Protein AF-A0A928KCS7-F1 (afdb_monomer_lite)

Radius of gyration: 20.14 Å; chains: 1; bounding box: 62×41×54 Å

Foldseek 3Di:
DDDQDWDAAPPPRDTASDWDWAQAPVRDIGTHHPVVCVVLLCQLLQVCCVVPHDGHHPVNSVVQSVVLCVLVVPDDDAAEDELALCCLVVDDQLSQQRHWYHAAQWIAHLRWIDRNVRGSDTDGLLFFAAKEWDWDCCPPPQNWTKIKIKTAGLPPSDRIDIGMHTHNDNPPVPDPSVVVSVVRVQSSSVNRRVNYPDRYYHLVVRLVCLVPPPVDDDPSDDSVVSNVVSVVVNVVSVVVHDPDDDDDPD

Structure (mmCIF, N/CA/C/O backbone):
data_AF-A0A928KCS7-F1
#
_entry.id   AF-A0A928KCS7-F1
#
loop_
_atom_site.group_PDB
_atom_site.id
_atom_site.type_symbol
_atom_site.label_atom_id
_atom_site.label_alt_id
_atom_site.label_comp_id
_atom_site.label_asym_id
_atom_site.label_entity_id
_atom_site.label_seq_id
_atom_site.pdbx_PDB_ins_code
_atom_site.Cartn_x
_atom_site.Cartn_y
_atom_site.Cartn_z
_atom_site.occupancy
_atom_site.B_iso_or_equiv
_atom_site.auth_seq_id
_atom_site.auth_comp_id
_atom_site.auth_asym_id
_atom_site.auth_atom_id
_atom_site.pdbx_PDB_model_num
ATOM 1 N N . MET A 1 1 ? 42.409 -6.358 -11.473 1.00 37.47 1 MET A N 1
ATOM 2 C CA . MET A 1 1 ? 41.469 -5.635 -12.358 1.00 37.47 1 MET A CA 1
ATOM 3 C C . MET A 1 1 ? 40.172 -6.422 -12.398 1.00 37.47 1 MET A C 1
ATOM 5 O O . MET A 1 1 ? 40.191 -7.549 -12.869 1.00 37.47 1 MET A O 1
ATOM 9 N N . GLY A 1 2 ? 39.091 -5.901 -11.816 1.00 42.62 2 GLY A N 1
ATOM 10 C CA . GLY A 1 2 ? 37.787 -6.567 -11.867 1.00 42.62 2 GLY A CA 1
ATOM 11 C C . GLY A 1 2 ? 37.157 -6.362 -13.241 1.00 42.62 2 GLY A C 1
ATOM 12 O O . GLY A 1 2 ? 36.963 -5.219 -13.650 1.00 42.62 2 GLY A O 1
ATOM 13 N N . PHE A 1 3 ? 36.874 -7.446 -13.959 1.00 44.72 3 PHE A N 1
ATOM 14 C CA . PHE A 1 3 ? 36.095 -7.400 -15.193 1.00 44.72 3 PHE A CA 1
ATOM 15 C C . PHE A 1 3 ? 34.667 -6.973 -14.843 1.00 44.72 3 PHE A C 1
ATOM 17 O O . PHE A 1 3 ? 33.921 -7.730 -14.226 1.00 44.72 3 PHE A O 1
ATOM 24 N N . ILE A 1 4 ? 34.292 -5.744 -15.195 1.00 54.56 4 ILE A N 1
ATOM 25 C CA . ILE A 1 4 ? 32.894 -5.317 -15.145 1.00 54.56 4 ILE A CA 1
ATOM 26 C C . ILE A 1 4 ? 32.238 -5.924 -16.384 1.00 54.56 4 ILE A C 1
ATOM 28 O O . ILE A 1 4 ? 32.510 -5.473 -17.497 1.00 54.56 4 ILE A O 1
ATOM 32 N N . LEU A 1 5 ? 31.437 -6.975 -16.189 1.00 58.50 5 LEU A N 1
ATOM 33 C CA . LEU A 1 5 ? 30.559 -7.515 -17.226 1.00 58.50 5 LEU A CA 1
ATOM 34 C C . LEU A 1 5 ? 29.686 -6.368 -17.741 1.00 58.50 5 LEU A C 1
ATOM 36 O O . LEU A 1 5 ? 28.978 -5.719 -16.972 1.00 58.50 5 LEU A O 1
ATOM 40 N N . LYS A 1 6 ? 29.823 -6.070 -19.030 1.00 69.50 6 LYS A N 1
ATOM 41 C CA . LYS A 1 6 ? 28.987 -5.102 -19.723 1.00 69.50 6 LYS A CA 1
ATOM 42 C C . LYS A 1 6 ? 27.897 -5.872 -20.447 1.00 69.50 6 LYS A C 1
ATOM 44 O O . LYS A 1 6 ? 28.210 -6.788 -21.200 1.00 69.50 6 LYS A O 1
ATOM 49 N N . ASP A 1 7 ? 26.655 -5.462 -20.245 1.00 79.25 7 ASP A N 1
ATOM 50 C CA . ASP A 1 7 ? 25.508 -6.022 -20.951 1.00 79.25 7 ASP A CA 1
ATOM 51 C C . ASP A 1 7 ? 24.795 -4.940 -21.764 1.00 79.25 7 ASP A C 1
ATOM 53 O O . ASP A 1 7 ? 24.895 -3.742 -21.486 1.00 79.25 7 ASP A O 1
ATOM 57 N N . THR A 1 8 ? 24.055 -5.374 -22.783 1.00 86.25 8 THR A N 1
ATOM 58 C CA . THR A 1 8 ? 23.247 -4.485 -23.624 1.00 86.25 8 THR A CA 1
ATOM 59 C C . THR A 1 8 ? 21.872 -4.277 -22.996 1.00 86.25 8 THR A C 1
ATOM 61 O O . THR A 1 8 ? 21.181 -5.239 -22.660 1.00 86.25 8 THR A O 1
ATOM 64 N N . CYS A 1 9 ? 21.451 -3.020 -22.855 1.00 87.75 9 CYS A N 1
ATOM 65 C CA . CYS A 1 9 ? 20.127 -2.673 -22.356 1.00 87.75 9 CYS A CA 1
ATOM 66 C C . CYS A 1 9 ? 19.039 -3.226 -23.286 1.00 87.75 9 CYS A C 1
ATOM 68 O O . CYS A 1 9 ? 18.961 -2.871 -24.459 1.00 87.75 9 CYS A O 1
ATOM 70 N N . GLY A 1 10 ? 18.138 -4.039 -22.742 1.00 85.69 10 GLY A N 1
ATOM 71 C CA . GLY A 1 10 ? 17.023 -4.647 -23.459 1.00 85.69 10 GLY A CA 1
ATOM 72 C C . GLY A 1 10 ? 15.921 -3.675 -23.889 1.00 85.69 10 GLY A C 1
ATOM 73 O O . GLY A 1 10 ? 14.987 -4.126 -24.546 1.00 85.69 10 GLY A O 1
ATOM 74 N N . ARG A 1 11 ? 16.009 -2.385 -23.522 1.00 86.81 11 ARG A N 1
ATOM 75 C CA . ARG A 1 11 ? 15.068 -1.324 -23.929 1.00 86.81 11 ARG A CA 1
ATOM 76 C C . ARG A 1 11 ? 15.665 -0.388 -24.981 1.00 86.81 11 ARG A C 1
ATOM 78 O O . ARG A 1 11 ? 15.098 -0.270 -26.057 1.00 86.81 11 ARG A O 1
ATOM 85 N N . CYS A 1 12 ? 16.796 0.258 -24.689 1.00 88.88 12 CYS A N 1
ATOM 86 C CA . CYS A 1 12 ? 17.409 1.244 -25.592 1.00 88.88 12 CYS A CA 1
ATOM 87 C C . CYS A 1 12 ? 18.583 0.707 -26.428 1.00 88.88 12 CYS A C 1
ATOM 89 O O . CYS A 1 12 ? 19.096 1.426 -27.278 1.00 88.88 12 CYS A O 1
ATOM 91 N N . GLY A 1 13 ? 19.050 -0.523 -26.184 1.00 86.31 13 GLY A N 1
ATOM 92 C CA . GLY A 1 13 ? 20.192 -1.105 -26.897 1.00 86.31 13 GLY A CA 1
ATOM 93 C C . GLY A 1 13 ? 21.563 -0.541 -26.498 1.00 86.31 13 GLY A C 1
ATOM 94 O O . GLY A 1 13 ? 22.568 -0.940 -27.076 1.00 86.31 13 GLY A O 1
ATOM 95 N N . ALA A 1 14 ? 21.635 0.366 -25.518 1.00 85.94 14 ALA A N 1
ATOM 96 C CA . ALA A 1 14 ? 22.902 0.928 -25.054 1.00 85.94 14 ALA A CA 1
ATOM 97 C C . ALA A 1 14 ? 23.706 -0.074 -24.206 1.00 85.94 14 ALA A C 1
ATOM 99 O O . ALA A 1 14 ? 23.142 -0.834 -23.415 1.00 85.94 14 ALA A O 1
ATOM 100 N N . GLU A 1 15 ? 25.033 -0.040 -24.330 1.00 83.31 15 GLU A N 1
ATOM 101 C CA . GLU A 1 15 ? 25.950 -0.814 -23.488 1.00 83.31 15 GLU A CA 1
ATOM 102 C C . GLU A 1 15 ? 25.978 -0.216 -22.068 1.00 83.31 15 GLU A C 1
ATOM 104 O O . GLU A 1 15 ? 26.298 0.960 -21.884 1.00 83.31 15 GLU A O 1
ATOM 109 N N . ALA A 1 16 ? 25.638 -1.003 -21.045 1.00 69.44 16 ALA A N 1
ATOM 110 C CA . ALA A 1 16 ? 25.435 -0.505 -19.688 1.00 69.44 16 ALA A CA 1
ATOM 111 C C . ALA A 1 16 ? 26.348 -1.207 -18.667 1.00 69.44 16 ALA A C 1
ATOM 113 O O . ALA A 1 16 ? 26.433 -2.431 -18.601 1.00 69.44 16 ALA A O 1
ATOM 114 N N . ARG A 1 17 ? 27.048 -0.400 -17.852 1.00 65.81 17 ARG A N 1
ATOM 115 C CA . ARG A 1 17 ? 28.029 -0.859 -16.840 1.00 65.81 17 ARG A CA 1
ATOM 116 C C . ARG A 1 17 ? 27.423 -1.137 -15.459 1.00 65.81 17 ARG A C 1
ATOM 118 O O . ARG A 1 17 ? 28.077 -1.738 -14.615 1.00 65.81 17 ARG A O 1
ATOM 125 N N . LYS A 1 18 ? 26.212 -0.635 -15.206 1.00 64.81 18 LYS A N 1
ATOM 126 C CA . LYS A 1 18 ? 25.424 -0.862 -13.989 1.00 64.81 18 LYS A CA 1
ATOM 127 C C . LYS A 1 18 ? 24.010 -1.184 -14.423 1.00 64.81 18 LYS A C 1
ATOM 129 O O . LYS A 1 18 ? 23.288 -0.295 -14.873 1.00 64.81 18 LYS A O 1
ATOM 134 N N . THR A 1 19 ? 23.663 -2.455 -14.344 1.00 66.75 19 THR A N 1
ATOM 135 C CA . THR A 1 19 ? 22.424 -2.968 -14.900 1.00 66.75 19 THR A CA 1
ATOM 136 C C . THR A 1 19 ? 21.662 -3.746 -13.854 1.00 66.75 19 THR A C 1
ATOM 138 O O . THR A 1 19 ? 22.233 -4.524 -13.091 1.00 66.75 19 THR A O 1
ATOM 141 N N . GLU A 1 20 ? 20.355 -3.518 -13.815 1.00 80.69 20 GLU A N 1
ATOM 142 C CA . GLU A 1 20 ? 19.466 -4.431 -13.115 1.00 80.69 20 GLU A CA 1
ATOM 143 C C . GLU A 1 20 ? 19.024 -5.525 -14.081 1.00 80.69 20 GLU A C 1
ATOM 145 O O . GLU A 1 20 ? 18.695 -5.261 -15.242 1.00 80.69 20 GLU A O 1
ATOM 150 N N . MET A 1 21 ? 19.068 -6.765 -13.597 1.00 85.69 21 MET A N 1
ATOM 151 C CA . MET A 1 21 ? 18.679 -7.945 -14.354 1.00 85.69 21 MET A CA 1
ATOM 152 C C . MET A 1 21 ? 17.312 -8.416 -13.882 1.00 85.69 21 MET A C 1
ATOM 154 O O . MET A 1 21 ? 17.132 -8.781 -12.719 1.00 85.69 21 MET A O 1
ATOM 158 N N . PHE A 1 22 ? 16.374 -8.463 -14.814 1.00 88.00 22 PHE A N 1
ATOM 159 C CA . PHE A 1 22 ? 15.017 -8.926 -14.589 1.00 88.00 22 PHE A CA 1
ATOM 160 C C . PHE A 1 22 ? 14.829 -10.250 -15.308 1.00 88.00 22 PHE A C 1
ATOM 162 O O . PHE A 1 22 ? 15.031 -10.345 -16.518 1.00 88.00 22 PHE A O 1
ATOM 169 N N . SER A 1 23 ? 14.433 -11.284 -14.574 1.00 87.56 23 SER A N 1
ATOM 170 C CA . SER A 1 23 ? 14.020 -12.544 -15.185 1.00 87.56 23 SER A CA 1
ATOM 171 C C . SER A 1 23 ? 12.804 -12.319 -16.079 1.00 87.56 23 SER A C 1
ATOM 173 O O . SER A 1 23 ? 11.903 -11.552 -15.738 1.00 87.56 23 SER A O 1
ATOM 175 N N . THR A 1 24 ? 12.751 -13.033 -17.186 1.00 86.69 24 THR A N 1
ATOM 176 C CA . THR A 1 24 ? 11.594 -13.109 -18.076 1.00 86.69 24 THR A CA 1
ATOM 177 C C . THR A 1 24 ? 10.814 -14.388 -17.801 1.00 86.69 24 THR A C 1
ATOM 179 O O . THR A 1 24 ? 11.325 -15.336 -17.193 1.00 86.69 24 THR A O 1
ATOM 182 N N . LYS A 1 25 ? 9.584 -14.469 -18.310 1.00 81.44 25 LYS A N 1
ATOM 183 C CA . LYS A 1 25 ? 8.772 -15.698 -18.214 1.00 81.44 25 LYS A CA 1
ATOM 184 C C . LYS A 1 25 ? 9.411 -16.921 -18.876 1.00 81.44 25 LYS A C 1
ATOM 186 O O . LYS A 1 25 ? 9.116 -18.045 -18.477 1.00 81.44 25 LYS A O 1
ATOM 191 N N . ASN A 1 26 ? 10.309 -16.708 -19.834 1.00 83.25 26 ASN A N 1
ATOM 192 C CA . ASN A 1 26 ? 11.003 -17.772 -20.558 1.00 83.25 26 ASN A CA 1
ATOM 193 C C . ASN A 1 26 ? 12.285 -18.248 -19.857 1.00 83.25 26 ASN A C 1
ATOM 195 O O . ASN A 1 26 ? 13.033 -19.026 -20.434 1.00 83.25 26 ASN A O 1
ATOM 199 N N . LYS A 1 27 ? 12.531 -17.819 -18.608 1.00 77.06 27 LYS A N 1
ATOM 200 C CA . LYS A 1 27 ? 13.757 -18.086 -17.829 1.00 77.06 27 LYS A CA 1
ATOM 201 C C . LYS A 1 27 ? 15.030 -17.424 -18.378 1.00 77.06 27 LYS A C 1
ATOM 203 O O . LYS A 1 27 ? 16.096 -17.630 -17.807 1.00 77.06 27 LYS A O 1
ATOM 208 N N . ASP A 1 28 ? 14.910 -16.573 -19.395 1.00 85.25 28 ASP A N 1
ATOM 209 C CA . ASP A 1 28 ? 15.966 -15.644 -19.805 1.00 85.25 28 ASP A CA 1
ATOM 210 C C . ASP A 1 28 ? 15.989 -14.415 -18.891 1.00 85.25 28 ASP A C 1
ATOM 212 O O . ASP A 1 28 ? 15.064 -14.200 -18.103 1.00 85.25 28 ASP A O 1
ATOM 216 N N . TYR A 1 29 ? 17.001 -13.562 -19.027 1.00 85.38 29 TYR A N 1
ATOM 217 C CA . TYR A 1 29 ? 17.081 -12.282 -18.328 1.00 85.38 29 TYR A CA 1
ATOM 218 C C . TYR A 1 29 ? 17.082 -11.105 -19.307 1.00 85.38 29 TYR A C 1
ATOM 220 O O . TYR A 1 29 ? 17.623 -11.168 -20.411 1.00 85.38 29 TYR A O 1
ATOM 228 N N . LYS A 1 30 ? 16.459 -10.005 -18.887 1.00 87.00 30 LYS A N 1
ATOM 229 C CA . LYS A 1 30 ? 16.533 -8.701 -19.538 1.00 87.00 30 LYS A CA 1
ATOM 230 C C . LYS A 1 30 ? 17.287 -7.746 -18.636 1.00 87.00 30 LYS A C 1
ATOM 232 O O . LYS A 1 30 ? 17.010 -7.625 -17.447 1.00 87.00 30 LYS A O 1
ATOM 237 N N . VAL A 1 31 ? 18.246 -7.074 -19.241 1.00 87.19 31 VAL A N 1
ATOM 238 C CA . VAL A 1 31 ? 19.128 -6.109 -18.603 1.00 87.19 31 VAL A CA 1
ATOM 239 C C . VAL A 1 31 ? 18.562 -4.722 -18.874 1.00 87.19 31 VAL A C 1
ATOM 241 O O . VAL A 1 31 ? 18.277 -4.408 -20.026 1.00 87.19 31 VAL A O 1
ATOM 244 N N . LEU A 1 32 ? 18.401 -3.880 -17.857 1.00 87.50 32 LEU A N 1
ATOM 245 C CA . LEU A 1 32 ? 18.040 -2.472 -18.051 1.00 87.50 32 LEU A CA 1
ATOM 246 C C . LEU A 1 32 ? 19.156 -1.548 -17.571 1.00 87.50 32 LEU A C 1
ATOM 248 O O . LEU A 1 32 ? 19.729 -1.759 -16.500 1.00 87.50 32 LEU A O 1
ATOM 252 N N . CYS A 1 33 ? 19.451 -0.515 -18.364 1.00 87.62 33 CYS A N 1
ATOM 253 C CA . CYS A 1 33 ? 20.307 0.583 -17.928 1.00 87.62 33 CYS A CA 1
ATOM 254 C C . CYS A 1 33 ? 19.564 1.484 -16.927 1.00 87.62 33 CYS A C 1
ATOM 256 O O . CYS A 1 33 ? 18.331 1.510 -16.881 1.00 87.62 33 CYS A O 1
ATOM 258 N N . GLN A 1 34 ? 20.324 2.240 -16.133 1.00 84.75 34 GLN A N 1
ATOM 259 C CA . GLN A 1 34 ? 19.768 3.111 -15.092 1.00 84.75 34 GLN A CA 1
ATOM 260 C C . GLN A 1 34 ? 18.864 4.217 -15.652 1.00 84.75 34 GLN A C 1
ATOM 262 O O . GLN A 1 34 ? 17.860 4.539 -15.026 1.00 84.75 34 GLN A O 1
ATOM 267 N N . GLU A 1 35 ? 19.192 4.764 -16.824 1.00 87.75 35 GLU A N 1
ATOM 268 C CA . GLU A 1 35 ? 18.405 5.811 -17.493 1.00 87.75 35 GLU A CA 1
ATOM 269 C C . GLU A 1 35 ? 17.016 5.292 -17.861 1.00 87.75 35 GLU A C 1
ATOM 271 O O . GLU A 1 35 ? 16.020 5.841 -17.406 1.00 87.75 35 GLU A O 1
ATOM 276 N N . CYS A 1 36 ? 16.941 4.155 -18.560 1.00 88.38 36 CYS A N 1
ATOM 277 C CA . CYS A 1 36 ? 15.668 3.515 -18.875 1.00 88.38 36 CYS A CA 1
ATOM 278 C C . CYS A 1 36 ? 14.868 3.168 -17.614 1.00 88.38 36 CYS A C 1
ATOM 280 O O . CYS A 1 36 ? 13.662 3.381 -17.582 1.00 88.38 36 CYS A O 1
ATOM 282 N N . LEU A 1 37 ? 15.512 2.653 -16.563 1.00 86.31 37 LEU A N 1
ATOM 283 C CA . LEU A 1 37 ? 14.818 2.322 -15.314 1.00 86.31 37 LEU A CA 1
ATOM 284 C C . LEU A 1 37 ? 14.252 3.576 -14.614 1.00 86.31 37 LEU A C 1
ATOM 286 O O . LEU A 1 37 ? 13.161 3.534 -14.036 1.00 86.31 37 LEU A O 1
ATOM 290 N N . ALA A 1 38 ? 14.969 4.701 -14.698 1.00 85.69 38 ALA A N 1
ATOM 291 C CA . ALA A 1 38 ? 14.524 5.996 -14.193 1.00 85.69 38 ALA A CA 1
ATOM 292 C C . ALA A 1 38 ? 13.376 6.585 -15.027 1.00 85.69 38 ALA A C 1
ATOM 294 O O . ALA A 1 38 ? 12.380 7.007 -14.441 1.00 85.69 38 ALA A O 1
ATOM 295 N N . GLU A 1 39 ? 13.470 6.551 -16.359 1.00 88.00 39 GLU A N 1
ATOM 296 C CA . GLU A 1 39 ? 12.422 7.006 -17.287 1.00 88.00 39 GLU A CA 1
ATOM 297 C C . GLU A 1 39 ? 11.114 6.237 -17.102 1.00 88.00 39 GLU A C 1
ATOM 299 O O . GLU A 1 39 ? 10.036 6.825 -17.072 1.00 88.00 39 GLU A O 1
ATOM 304 N N . MET A 1 40 ? 11.213 4.923 -16.897 1.00 89.69 40 MET A N 1
ATOM 305 C CA . MET A 1 40 ? 10.070 4.067 -16.581 1.00 89.69 40 MET A CA 1
ATOM 306 C C . MET A 1 40 ? 9.380 4.461 -15.265 1.00 89.69 40 MET A C 1
ATOM 308 O O . MET A 1 40 ? 8.219 4.122 -15.035 1.00 89.69 40 MET A O 1
ATOM 312 N N . GLY A 1 41 ? 10.088 5.140 -14.356 1.00 87.38 41 GLY A N 1
ATOM 313 C CA . GLY A 1 41 ? 9.558 5.506 -13.045 1.00 87.38 41 GLY A CA 1
ATOM 314 C C . GLY A 1 41 ? 9.210 4.292 -12.178 1.00 87.38 41 GLY A C 1
ATOM 315 O O . GLY A 1 41 ? 8.290 4.356 -11.369 1.00 87.38 41 GLY A O 1
ATOM 316 N N . VAL A 1 42 ? 9.922 3.172 -12.334 1.00 88.38 42 VAL A N 1
ATOM 317 C CA . VAL A 1 42 ? 9.615 1.896 -11.650 1.00 88.38 42 VAL A CA 1
ATOM 318 C C . VAL A 1 42 ? 10.551 1.576 -10.484 1.00 88.38 42 VAL A C 1
ATOM 320 O O . VAL A 1 42 ? 10.369 0.569 -9.805 1.00 88.38 42 VAL A O 1
ATOM 323 N N . ASN A 1 43 ? 11.516 2.451 -10.193 1.00 86.69 43 ASN A N 1
ATOM 324 C CA . ASN A 1 43 ? 12.523 2.251 -9.143 1.00 86.69 43 ASN A CA 1
ATOM 325 C C . ASN A 1 43 ? 11.923 1.907 -7.766 1.00 86.69 43 ASN A C 1
ATOM 327 O O . ASN A 1 43 ? 12.356 0.950 -7.125 1.00 86.69 43 ASN A O 1
ATOM 331 N N . GLY A 1 44 ? 10.909 2.644 -7.299 1.00 85.75 44 GLY A N 1
ATOM 332 C CA . GLY A 1 44 ? 10.260 2.360 -6.014 1.00 85.75 44 GLY A CA 1
ATOM 333 C C . GLY A 1 44 ? 9.490 1.051 -6.013 1.00 85.75 44 GLY A C 1
ATOM 334 O O . GLY A 1 44 ? 9.499 0.361 -5.000 1.00 85.75 44 GLY A O 1
ATOM 335 N N . PHE A 1 45 ? 8.894 0.668 -7.144 1.00 88.38 45 PHE A N 1
ATOM 336 C CA . PHE A 1 45 ? 8.243 -0.631 -7.298 1.00 88.38 45 PHE A CA 1
ATOM 337 C C . PHE A 1 45 ? 9.242 -1.782 -7.215 1.00 88.38 45 PHE A C 1
ATOM 339 O O . PHE A 1 45 ? 9.021 -2.722 -6.451 1.00 88.38 45 PHE A O 1
ATOM 346 N N . VAL A 1 46 ? 10.371 -1.681 -7.919 1.00 87.31 46 VAL A N 1
ATOM 347 C CA . VAL A 1 46 ? 11.442 -2.683 -7.854 1.00 87.31 46 VAL A CA 1
ATOM 348 C C . VAL A 1 46 ? 11.996 -2.795 -6.433 1.00 87.31 46 VAL A C 1
ATOM 350 O O . VAL A 1 46 ? 12.082 -3.896 -5.889 1.00 87.31 46 VAL A O 1
ATOM 353 N N . LYS A 1 47 ? 12.286 -1.660 -5.784 1.00 85.19 47 LYS A N 1
ATOM 354 C CA . LYS A 1 47 ? 12.756 -1.616 -4.391 1.00 85.19 47 LYS A CA 1
ATOM 355 C C . LYS A 1 47 ? 11.739 -2.233 -3.423 1.00 85.19 47 LYS A C 1
ATOM 357 O O . LYS A 1 47 ? 12.117 -3.045 -2.584 1.00 85.19 47 LYS A O 1
ATOM 362 N N . TYR A 1 48 ? 10.459 -1.882 -3.548 1.00 85.94 48 TYR A N 1
ATOM 363 C CA . TYR A 1 48 ? 9.374 -2.432 -2.730 1.00 85.94 48 TYR A CA 1
ATOM 364 C C . TYR A 1 48 ? 9.277 -3.951 -2.883 1.00 85.94 48 TYR A C 1
ATOM 366 O O . TYR A 1 48 ? 9.288 -4.677 -1.890 1.00 85.94 48 TYR A O 1
ATOM 374 N N . ARG A 1 49 ? 9.258 -4.446 -4.122 1.00 83.00 49 ARG A N 1
ATOM 375 C CA . ARG A 1 49 ? 9.155 -5.877 -4.412 1.00 83.00 49 ARG A CA 1
ATOM 376 C C . ARG A 1 49 ? 10.351 -6.663 -3.903 1.00 83.00 49 ARG A C 1
ATOM 378 O O . ARG A 1 49 ? 10.146 -7.701 -3.296 1.00 83.00 49 ARG A O 1
ATOM 385 N N . ASN A 1 50 ? 11.563 -6.146 -4.081 1.00 77.56 50 ASN A N 1
ATOM 386 C CA . ASN A 1 50 ? 12.776 -6.801 -3.596 1.00 77.56 50 ASN A CA 1
ATOM 387 C C . ASN A 1 50 ? 12.860 -6.844 -2.060 1.00 77.56 50 ASN A C 1
ATOM 389 O O . ASN A 1 50 ? 13.465 -7.766 -1.521 1.00 77.56 50 ASN A O 1
ATOM 393 N N . ASN A 1 51 ? 12.270 -5.866 -1.363 1.00 72.56 51 ASN A N 1
ATOM 394 C CA . ASN A 1 51 ? 12.310 -5.784 0.100 1.00 72.56 51 ASN A CA 1
ATOM 395 C C . ASN A 1 51 ? 11.170 -6.541 0.797 1.00 72.56 51 ASN A C 1
ATOM 397 O O . ASN A 1 51 ? 11.349 -6.987 1.927 1.00 72.56 51 ASN A O 1
ATOM 401 N N . ILE A 1 52 ? 9.987 -6.621 0.177 1.00 67.62 52 ILE A N 1
ATOM 402 C CA . ILE A 1 52 ? 8.755 -7.096 0.835 1.00 67.62 52 ILE A CA 1
ATOM 403 C C . ILE A 1 52 ? 8.208 -8.381 0.195 1.00 67.62 52 ILE A C 1
ATOM 405 O O . ILE A 1 52 ? 7.537 -9.159 0.870 1.00 67.62 52 ILE A O 1
ATOM 409 N N . LEU A 1 53 ? 8.476 -8.622 -1.090 1.00 67.50 53 LEU A N 1
ATOM 410 C CA . LEU A 1 53 ? 7.923 -9.736 -1.864 1.00 67.50 53 LEU A CA 1
ATOM 411 C C . LEU A 1 53 ? 9.042 -10.466 -2.631 1.00 67.50 53 LEU A C 1
ATOM 413 O O . LEU A 1 53 ? 10.200 -10.495 -2.225 1.00 67.50 53 LEU A O 1
ATOM 417 N N . GLU A 1 54 ? 8.677 -11.102 -3.741 1.00 71.81 54 GLU A N 1
ATOM 418 C CA . GLU A 1 54 ? 9.593 -11.771 -4.654 1.00 71.81 54 GLU A CA 1
ATOM 419 C C . GLU A 1 54 ? 10.123 -10.815 -5.734 1.00 71.81 54 GLU A C 1
ATOM 421 O O . GLU A 1 54 ? 9.473 -9.818 -6.091 1.00 71.81 54 GLU A O 1
ATOM 426 N N . LYS A 1 55 ? 11.282 -11.184 -6.303 1.00 75.81 55 LYS A N 1
ATOM 427 C CA . LYS A 1 55 ? 11.918 -10.488 -7.431 1.00 75.81 55 LYS A CA 1
ATOM 428 C C . LYS A 1 55 ? 10.928 -10.250 -8.576 1.00 75.81 55 LYS A C 1
ATOM 430 O O . LYS A 1 55 ? 10.086 -11.090 -8.890 1.00 75.81 55 LYS A O 1
ATOM 435 N N . VAL A 1 56 ? 11.045 -9.083 -9.201 1.00 82.88 56 VAL A N 1
ATOM 436 C CA . VAL A 1 56 ? 10.158 -8.624 -10.280 1.00 82.88 56 VAL A CA 1
ATOM 437 C C . VAL A 1 56 ? 10.578 -9.234 -11.614 1.00 82.88 56 VAL A C 1
ATOM 439 O O . VAL A 1 56 ? 11.764 -9.240 -11.947 1.00 82.88 56 VAL A O 1
ATOM 442 N N . THR A 1 57 ? 9.609 -9.721 -12.395 1.00 88.25 57 THR A N 1
ATOM 443 C CA . THR A 1 57 ? 9.859 -10.116 -13.788 1.00 88.25 57 THR A CA 1
ATOM 444 C C . THR A 1 57 ? 9.822 -8.908 -14.719 1.00 88.25 57 THR A C 1
ATOM 446 O O . THR A 1 57 ? 9.162 -7.909 -14.429 1.00 88.25 57 THR A O 1
ATOM 449 N N . TYR A 1 58 ? 10.491 -8.988 -15.868 1.00 89.25 58 TYR A N 1
ATOM 450 C CA . TYR A 1 58 ? 10.468 -7.896 -16.845 1.00 89.25 58 TYR A CA 1
ATOM 451 C C . TYR A 1 58 ? 9.040 -7.578 -17.326 1.00 89.25 58 TYR A C 1
ATOM 453 O O . TYR A 1 58 ? 8.671 -6.419 -17.495 1.00 89.25 58 TYR A O 1
ATOM 461 N N . GLU A 1 59 ? 8.190 -8.593 -17.480 1.00 89.69 59 GLU A N 1
ATOM 462 C CA . GLU A 1 59 ? 6.795 -8.409 -17.874 1.00 89.69 59 GLU A CA 1
ATOM 463 C C . GLU A 1 59 ? 5.951 -7.737 -16.780 1.00 89.69 59 GLU A C 1
ATOM 465 O O . GLU A 1 59 ? 5.049 -6.961 -17.096 1.00 89.69 59 GLU A O 1
ATOM 470 N N . ASP A 1 60 ? 6.226 -8.012 -15.502 1.00 88.19 60 ASP A N 1
ATOM 471 C CA . ASP A 1 60 ? 5.563 -7.321 -14.388 1.00 88.19 60 ASP A CA 1
ATOM 472 C C . ASP A 1 60 ? 5.971 -5.848 -14.329 1.00 88.19 60 ASP A C 1
ATOM 474 O O . ASP A 1 60 ? 5.131 -4.983 -14.083 1.00 88.19 60 ASP A O 1
ATOM 478 N N . LEU A 1 61 ? 7.246 -5.563 -14.607 1.00 90.00 61 LEU A N 1
ATOM 479 C CA . LEU A 1 61 ? 7.793 -4.212 -14.677 1.00 90.00 61 LEU A CA 1
ATOM 480 C C . LEU A 1 61 ? 7.050 -3.362 -15.722 1.00 90.00 61 LEU A C 1
ATOM 482 O O . LEU A 1 61 ? 6.597 -2.266 -15.403 1.00 90.00 61 LEU A O 1
ATOM 486 N N . LEU A 1 62 ? 6.867 -3.892 -16.938 1.00 91.19 62 LEU A N 1
ATOM 487 C CA . LEU A 1 62 ? 6.147 -3.208 -18.022 1.00 91.19 62 LEU A CA 1
ATOM 488 C C . LEU A 1 62 ? 4.662 -2.991 -17.697 1.00 91.19 62 LEU A C 1
ATOM 490 O O . LEU A 1 62 ? 4.094 -1.944 -17.996 1.00 91.19 62 LEU A O 1
ATOM 494 N N . LYS A 1 63 ? 4.010 -3.971 -17.063 1.00 90.88 63 LYS A N 1
ATOM 495 C CA . LYS A 1 63 ? 2.608 -3.820 -16.646 1.00 90.88 63 LYS A CA 1
ATOM 496 C C . LYS A 1 63 ? 2.445 -2.743 -15.581 1.00 90.88 63 LYS A C 1
ATOM 498 O O . LYS A 1 63 ? 1.491 -1.969 -15.644 1.00 90.88 63 LYS A O 1
ATOM 503 N N . TYR A 1 64 ? 3.359 -2.704 -14.615 1.00 90.69 64 TYR A N 1
ATOM 504 C CA . TYR A 1 64 ? 3.361 -1.674 -13.589 1.00 90.69 64 TYR A CA 1
ATOM 505 C C . TYR A 1 64 ? 3.659 -0.287 -14.182 1.00 90.69 64 TYR A C 1
ATOM 507 O O . TYR A 1 64 ? 2.973 0.663 -13.817 1.00 90.69 64 TYR A O 1
ATOM 515 N N . GLU A 1 65 ? 4.611 -0.168 -15.118 1.00 92.12 65 GLU A N 1
ATOM 516 C CA . GLU A 1 65 ? 4.902 1.082 -15.846 1.00 92.12 65 GLU A CA 1
ATOM 517 C C . GLU A 1 65 ? 3.631 1.663 -16.478 1.00 92.12 65 GLU A C 1
ATOM 519 O O . GLU A 1 65 ? 3.287 2.810 -16.199 1.00 92.12 65 GLU A O 1
ATOM 524 N N . ASN A 1 66 ? 2.898 0.857 -17.254 1.00 90.50 66 ASN A N 1
ATOM 525 C CA . ASN A 1 66 ? 1.669 1.300 -17.918 1.00 90.50 66 ASN A CA 1
ATOM 526 C C . ASN A 1 66 ? 0.599 1.739 -16.911 1.00 90.50 66 ASN A C 1
ATOM 528 O O . ASN A 1 66 ? 0.075 2.844 -16.998 1.00 90.50 66 ASN A O 1
ATOM 532 N N . MET A 1 67 ? 0.330 0.908 -15.899 1.00 90.12 67 MET A N 1
ATOM 533 C CA . MET A 1 67 ? -0.635 1.238 -14.848 1.00 90.12 67 MET A CA 1
ATOM 534 C C . MET A 1 67 ? -0.262 2.537 -14.117 1.00 90.12 67 MET A C 1
ATOM 536 O O . MET A 1 67 ? -1.125 3.359 -13.814 1.00 90.12 67 MET A O 1
ATOM 540 N N . ARG A 1 68 ? 1.025 2.730 -13.813 1.00 90.50 68 ARG A N 1
ATOM 541 C CA . ARG A 1 68 ? 1.520 3.945 -13.166 1.00 90.50 68 ARG A CA 1
ATOM 542 C C . ARG A 1 68 ? 1.344 5.161 -14.072 1.00 90.50 68 ARG A C 1
ATOM 544 O O . ARG A 1 68 ? 0.915 6.199 -13.578 1.00 90.50 68 ARG A O 1
ATOM 551 N N . ALA A 1 69 ? 1.702 5.051 -15.350 1.00 89.25 69 ALA A N 1
ATOM 552 C CA . ALA A 1 69 ? 1.555 6.137 -16.314 1.00 89.25 69 ALA A CA 1
ATOM 553 C C . ALA A 1 69 ? 0.091 6.586 -16.410 1.00 89.25 69 ALA A C 1
ATOM 555 O O . ALA A 1 69 ? -0.175 7.783 -16.325 1.00 89.25 69 ALA A O 1
ATOM 556 N N . ASP A 1 70 ? -0.849 5.637 -16.451 1.00 88.19 70 ASP A N 1
ATOM 557 C CA . ASP A 1 70 ? -2.285 5.924 -16.438 1.00 88.19 70 ASP A CA 1
ATOM 558 C C . ASP A 1 70 ? -2.702 6.683 -15.171 1.00 88.19 70 ASP A C 1
ATOM 560 O O . ASP A 1 70 ? -3.381 7.702 -15.257 1.00 88.19 70 ASP A O 1
ATOM 564 N N . ILE A 1 71 ? -2.262 6.238 -13.990 1.00 87.00 71 ILE A N 1
ATOM 565 C CA . ILE A 1 71 ? -2.585 6.897 -12.714 1.00 87.00 71 ILE A CA 1
ATOM 566 C C . ILE A 1 71 ? -2.024 8.325 -12.664 1.00 87.00 71 ILE A C 1
ATOM 568 O O . ILE A 1 71 ? -2.731 9.253 -12.285 1.00 87.00 71 ILE A O 1
ATOM 572 N N . ILE A 1 72 ? -0.762 8.514 -13.053 1.00 84.38 72 ILE A N 1
ATOM 573 C CA . ILE A 1 72 ? -0.106 9.827 -13.000 1.00 84.38 72 ILE A CA 1
ATOM 574 C C . ILE A 1 72 ? -0.677 10.776 -14.053 1.00 84.38 72 ILE A C 1
ATOM 576 O O . ILE A 1 72 ? -0.779 11.968 -13.788 1.00 84.38 72 ILE A O 1
ATOM 580 N N . SER A 1 73 ? -1.106 10.267 -15.212 1.00 82.50 73 SER A N 1
ATOM 581 C CA . SER A 1 73 ? -1.756 11.080 -16.249 1.00 82.50 73 SER A CA 1
ATOM 582 C C . SER A 1 73 ? -3.049 11.751 -15.771 1.00 82.50 73 SER A C 1
ATOM 584 O O . SER A 1 73 ? -3.457 12.768 -16.326 1.00 82.50 73 SER A O 1
ATOM 586 N N . LEU A 1 74 ? -3.674 11.202 -14.725 1.00 77.81 74 LEU A N 1
ATOM 587 C CA . LEU A 1 74 ? -4.879 11.745 -14.104 1.00 77.81 74 LEU A CA 1
ATOM 588 C C . LEU A 1 74 ? -4.571 12.773 -13.004 1.00 77.81 74 LEU A C 1
ATOM 590 O O . LEU A 1 74 ? -5.482 13.491 -12.593 1.00 77.81 74 LEU A O 1
ATOM 594 N N . SER A 1 75 ? -3.310 12.855 -12.561 1.00 76.94 75 SER A N 1
ATOM 595 C CA . SER A 1 75 ? -2.889 13.660 -11.416 1.00 76.94 75 SER A CA 1
ATOM 596 C C . SER A 1 75 ? -3.124 15.148 -11.644 1.00 76.94 75 SER A C 1
ATOM 598 O O . SER A 1 75 ? -2.737 15.713 -12.667 1.00 76.94 75 SER A O 1
ATOM 600 N N . ARG A 1 76 ? -3.698 15.801 -10.634 1.00 76.50 76 ARG A N 1
ATOM 601 C CA . ARG A 1 76 ? -3.918 17.252 -10.594 1.00 76.50 76 ARG A CA 1
ATOM 602 C C . ARG A 1 76 ? -2.933 17.945 -9.654 1.00 76.50 76 ARG A C 1
ATOM 604 O O . ARG A 1 76 ? -2.329 17.304 -8.795 1.00 76.50 76 ARG A O 1
ATOM 611 N N . ASP A 1 77 ? -2.832 19.266 -9.783 1.00 78.94 77 ASP A N 1
ATOM 612 C CA . ASP A 1 77 ? -2.139 20.105 -8.806 1.00 78.94 77 ASP A CA 1
ATOM 613 C C . ASP A 1 77 ? -2.962 20.168 -7.513 1.00 78.94 77 ASP A C 1
ATOM 615 O O . ASP A 1 77 ? -3.987 20.849 -7.428 1.00 78.94 77 ASP A O 1
ATOM 619 N N . TYR A 1 78 ? -2.522 19.421 -6.503 1.00 79.75 78 TYR A N 1
ATOM 620 C CA . TYR A 1 78 ? -3.148 19.391 -5.187 1.00 79.75 78 TYR A CA 1
ATOM 621 C C . TYR A 1 78 ? -2.406 20.297 -4.208 1.00 79.75 78 TYR A C 1
ATOM 623 O O . TYR A 1 78 ? -1.177 20.272 -4.121 1.00 79.75 78 TYR A O 1
ATOM 631 N N . SER A 1 79 ? -3.152 21.051 -3.399 1.00 80.12 79 SER A N 1
ATOM 632 C CA . SER A 1 79 ? -2.574 21.654 -2.198 1.00 80.12 79 SER A CA 1
ATOM 633 C C . SER A 1 79 ? -2.151 20.550 -1.226 1.00 80.12 79 SER A C 1
ATOM 635 O O . SER A 1 79 ? -2.790 19.501 -1.159 1.00 80.12 79 SER A O 1
ATOM 637 N N . MET A 1 80 ? -1.061 20.761 -0.488 1.00 83.62 80 MET A N 1
ATOM 638 C CA . MET A 1 80 ? -0.523 19.771 0.445 1.00 83.62 80 MET A CA 1
ATOM 639 C C . MET A 1 80 ? -0.944 20.088 1.879 1.00 83.62 80 MET A C 1
ATOM 641 O O . MET A 1 80 ? -0.750 21.201 2.360 1.00 83.62 80 MET A O 1
ATOM 645 N N . MET A 1 81 ? -1.456 19.076 2.573 1.00 81.25 81 MET A N 1
ATOM 646 C CA . MET A 1 81 ? -1.736 19.086 4.002 1.00 81.25 81 MET A CA 1
ATOM 647 C C . MET A 1 81 ? -1.004 17.924 4.674 1.00 81.25 81 MET A C 1
ATOM 649 O O . MET A 1 81 ? -0.939 16.816 4.142 1.00 81.25 81 MET A O 1
ATOM 653 N N . VAL A 1 82 ? -0.468 18.160 5.868 1.00 81.25 82 VAL A N 1
ATOM 654 C CA . VAL A 1 82 ? 0.210 17.132 6.663 1.00 81.25 82 VAL A CA 1
ATOM 655 C C . VAL A 1 82 ? -0.634 16.843 7.895 1.00 81.25 82 VAL A C 1
ATOM 657 O O . VAL A 1 82 ? -0.985 17.760 8.631 1.00 81.25 82 VAL A O 1
ATOM 660 N N . LEU A 1 83 ? -0.962 15.569 8.124 1.00 75.06 83 LEU A N 1
ATOM 661 C CA . LEU A 1 83 ? -1.552 15.136 9.385 1.00 75.06 83 LEU A CA 1
ATOM 662 C C . LEU A 1 83 ? -0.505 15.302 10.491 1.00 75.06 83 LEU A C 1
ATOM 664 O O . LEU A 1 83 ? 0.489 14.578 10.528 1.00 75.06 83 LEU A O 1
ATOM 668 N N . ASP A 1 84 ? -0.712 16.284 11.368 1.00 70.88 84 ASP A N 1
ATOM 669 C CA . ASP A 1 84 ? 0.131 16.611 12.520 1.00 70.88 84 ASP A CA 1
ATOM 670 C C . ASP A 1 84 ? -0.692 16.841 13.808 1.00 70.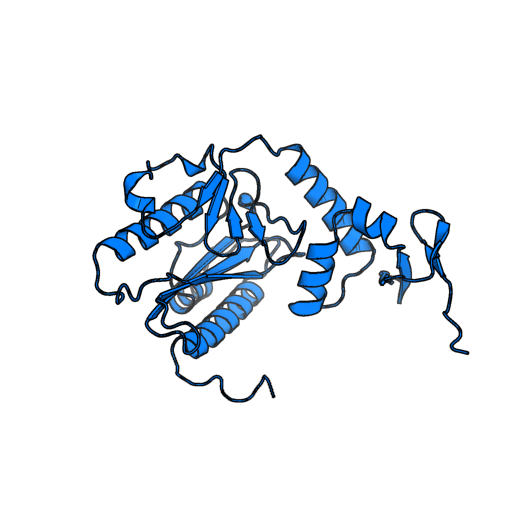88 84 ASP A C 1
ATOM 672 O O . ASP A 1 84 ? -1.902 16.612 13.863 1.00 70.88 84 ASP A O 1
ATOM 676 N N . GLU A 1 85 ? -0.028 17.262 14.886 1.00 63.59 85 GLU A N 1
ATOM 677 C CA . GLU A 1 85 ? -0.665 17.542 16.180 1.00 63.59 85 GLU A CA 1
ATOM 678 C C . GLU A 1 85 ? -1.580 18.787 16.192 1.00 63.59 85 GLU A C 1
ATOM 680 O O . GLU A 1 85 ? -2.353 18.967 17.140 1.00 63.59 85 GLU A O 1
ATOM 685 N N . ASN A 1 86 ? -1.525 19.621 15.148 1.00 63.72 86 ASN A N 1
ATOM 686 C CA . ASN A 1 86 ? -2.361 20.807 14.942 1.00 63.72 86 ASN A CA 1
ATOM 687 C C . ASN A 1 86 ? -3.474 20.594 13.911 1.00 63.72 86 ASN A C 1
ATOM 689 O O . ASN A 1 86 ? -4.367 21.433 13.820 1.00 63.72 86 ASN A O 1
ATOM 693 N N . PHE A 1 87 ? -3.465 19.462 13.210 1.00 68.25 87 PHE A N 1
ATOM 694 C CA . PHE A 1 87 ? -4.381 19.125 12.124 1.00 68.25 87 PHE A CA 1
ATOM 695 C C . PHE A 1 87 ? -5.872 19.358 12.414 1.00 68.25 87 PHE A C 1
ATOM 697 O O . PHE A 1 87 ? -6.626 19.716 11.518 1.00 68.25 87 PHE A O 1
ATOM 704 N N . ASP A 1 88 ? -6.309 19.171 13.662 1.00 65.19 88 ASP A N 1
ATOM 705 C CA . ASP A 1 88 ? -7.693 19.422 14.103 1.00 65.19 88 ASP A CA 1
ATOM 706 C C . ASP A 1 88 ? -8.173 20.851 13.770 1.00 65.19 88 ASP A C 1
ATOM 708 O O . ASP A 1 88 ? -9.330 21.057 13.424 1.00 65.19 88 ASP A O 1
ATOM 712 N N . LYS A 1 89 ? -7.280 21.848 13.801 1.00 64.81 89 LYS A N 1
ATOM 713 C CA . LYS A 1 89 ? -7.661 23.253 13.592 1.00 64.81 89 LYS A CA 1
ATOM 714 C C . LYS A 1 89 ? -8.004 23.595 12.143 1.00 64.81 89 LYS A C 1
ATOM 716 O O . LYS A 1 89 ? -8.839 24.467 11.926 1.00 64.81 89 LYS A O 1
ATOM 721 N N . ASP A 1 90 ? -7.384 22.904 11.191 1.00 65.38 90 ASP A N 1
ATOM 722 C CA . ASP A 1 90 ? -7.469 23.230 9.763 1.00 65.38 90 ASP A CA 1
ATOM 723 C C . ASP A 1 90 ? -8.249 22.167 8.966 1.00 65.38 90 ASP A C 1
ATOM 725 O O . ASP A 1 90 ? -8.467 22.307 7.761 1.00 65.38 90 ASP A O 1
ATOM 729 N N . TYR A 1 91 ? -8.707 21.097 9.627 1.00 71.19 91 TYR A N 1
ATOM 730 C CA . TYR A 1 91 ? -9.435 20.015 8.978 1.00 71.19 91 TYR A CA 1
ATOM 731 C C . TYR A 1 91 ? -10.927 20.308 8.827 1.00 71.19 91 TYR A C 1
ATOM 733 O O . TYR A 1 91 ? -11.670 20.389 9.804 1.00 71.19 91 TYR A O 1
ATOM 741 N N . THR A 1 92 ? -11.392 20.346 7.578 1.00 78.00 92 THR A N 1
ATOM 742 C CA . THR A 1 92 ? -12.822 20.293 7.248 1.00 78.00 92 THR A CA 1
ATOM 743 C C . THR A 1 92 ? -13.154 18.938 6.611 1.00 78.00 92 THR A C 1
ATOM 745 O O . THR A 1 92 ? -12.489 18.559 5.637 1.00 78.00 92 THR A O 1
ATOM 748 N N . PRO A 1 93 ? -14.175 18.200 7.098 1.00 79.25 93 PRO A N 1
ATOM 749 C CA . PRO A 1 93 ? -14.598 16.944 6.482 1.00 79.25 93 PRO A CA 1
ATOM 750 C C . PRO A 1 93 ? -14.843 17.097 4.976 1.00 79.25 93 PRO A C 1
ATOM 752 O O . PRO A 1 93 ? -15.536 18.013 4.535 1.00 79.25 93 PRO A O 1
ATOM 755 N N . GLY A 1 94 ? -14.265 16.199 4.177 1.00 74.00 94 GLY A N 1
ATOM 756 C CA . GLY A 1 94 ? -14.375 16.221 2.713 1.00 74.00 94 GLY A CA 1
ATOM 757 C C . GLY A 1 94 ? -13.287 17.006 1.970 1.00 74.00 94 GLY A C 1
ATOM 758 O O . GLY A 1 94 ? -13.212 16.884 0.748 1.00 74.00 94 GLY A O 1
ATOM 759 N N . MET A 1 95 ? -12.406 17.738 2.663 1.00 79.00 95 MET A N 1
ATOM 760 C CA . MET A 1 95 ? -11.301 18.488 2.037 1.00 79.00 95 MET A CA 1
ATOM 761 C C . MET A 1 95 ? -10.275 17.582 1.328 1.00 79.00 95 MET A C 1
ATOM 763 O O . MET A 1 95 ? -9.671 17.973 0.333 1.00 79.00 95 MET A O 1
ATOM 767 N N . TYR A 1 96 ? -10.143 16.325 1.765 1.00 75.75 96 TYR A N 1
ATOM 768 C CA . TYR A 1 96 ? -9.297 15.303 1.129 1.00 75.75 96 TYR A CA 1
ATOM 769 C C . TYR A 1 96 ? -9.648 15.023 -0.341 1.00 75.75 96 TYR A C 1
ATOM 771 O O . TYR A 1 96 ? -8.839 14.455 -1.064 1.00 75.75 96 TYR A O 1
ATOM 779 N N . LYS A 1 97 ? -10.842 15.420 -0.807 1.00 77.75 97 LYS A N 1
ATOM 780 C CA . LYS A 1 97 ? -11.275 15.236 -2.202 1.00 77.75 97 LYS A CA 1
ATOM 781 C C . LYS A 1 97 ? -10.565 16.169 -3.183 1.00 77.75 97 LYS A C 1
ATOM 783 O O . LYS A 1 97 ? -10.648 15.954 -4.389 1.00 77.75 97 LYS A O 1
ATOM 788 N N . THR A 1 98 ? -9.897 17.205 -2.685 1.00 79.94 98 THR A N 1
ATOM 789 C CA . THR A 1 98 ? -9.230 18.238 -3.494 1.00 79.94 98 THR A CA 1
ATOM 790 C C . THR A 1 98 ? -7.835 18.584 -2.978 1.00 79.94 98 THR A C 1
ATOM 792 O O . THR A 1 98 ? -7.228 19.541 -3.451 1.00 79.94 98 THR A O 1
ATOM 795 N N . THR A 1 99 ? -7.320 17.834 -2.007 1.00 84.25 99 THR A N 1
ATOM 796 C CA . THR A 1 99 ? -6.078 18.142 -1.293 1.00 84.25 99 THR A CA 1
ATOM 797 C C . THR A 1 99 ? -5.271 16.863 -1.126 1.00 84.25 99 THR A C 1
ATOM 799 O O . THR A 1 99 ? -5.817 15.803 -0.828 1.00 84.25 99 THR A O 1
ATOM 802 N N . GLN A 1 100 ? -3.962 16.972 -1.308 1.00 87.44 100 GLN A N 1
ATOM 803 C CA . GLN A 1 100 ? -3.004 15.932 -0.988 1.00 87.44 100 GLN A CA 1
ATOM 804 C C . GLN A 1 100 ? -2.810 15.894 0.526 1.00 87.44 100 GLN A C 1
ATOM 806 O O . GLN A 1 100 ? -2.493 16.912 1.139 1.00 87.44 100 GLN A O 1
ATOM 811 N N . ILE A 1 101 ? -2.941 14.717 1.126 1.00 87.31 101 ILE A N 1
ATOM 812 C CA . ILE A 1 101 ? -2.800 14.517 2.566 1.00 87.31 101 ILE A CA 1
ATOM 813 C C . ILE A 1 101 ? -1.656 13.557 2.851 1.00 87.31 101 ILE A C 1
ATOM 815 O O . ILE A 1 101 ? -1.656 12.418 2.394 1.00 87.31 101 ILE A O 1
ATOM 819 N N . THR A 1 102 ? -0.707 13.992 3.669 1.00 88.06 102 THR A N 1
ATOM 820 C CA . THR A 1 102 ? 0.396 13.150 4.138 1.00 88.06 102 THR A CA 1
ATOM 821 C C . THR A 1 102 ? 0.076 12.567 5.512 1.00 88.06 102 THR A C 1
ATOM 823 O O . THR A 1 102 ? -0.181 13.321 6.451 1.00 88.06 102 THR A O 1
ATOM 826 N N . ILE A 1 103 ? 0.115 11.236 5.639 1.00 85.38 103 ILE A N 1
ATOM 827 C CA . ILE A 1 103 ? -0.081 10.474 6.883 1.00 85.38 103 ILE A CA 1
ATOM 828 C C . ILE A 1 103 ? 1.174 9.642 7.167 1.00 85.38 103 ILE A C 1
ATOM 830 O O . ILE A 1 103 ? 1.348 8.559 6.613 1.00 85.38 103 ILE A O 1
ATOM 834 N N . GLY A 1 104 ? 2.072 10.128 8.026 1.00 80.81 104 GLY A N 1
ATOM 835 C CA . GLY A 1 104 ? 3.399 9.510 8.162 1.00 80.81 104 GLY A CA 1
ATOM 836 C C . GLY A 1 104 ? 4.121 9.471 6.818 1.00 80.81 104 GLY A C 1
ATOM 837 O O . GLY A 1 104 ? 4.101 10.460 6.089 1.00 80.81 104 GLY A O 1
ATOM 838 N N . ASP A 1 105 ? 4.680 8.319 6.458 1.00 83.94 105 ASP A N 1
ATOM 839 C CA . ASP A 1 105 ? 5.436 8.155 5.207 1.00 83.94 105 ASP A CA 1
ATOM 840 C C . ASP A 1 105 ? 4.552 7.765 4.011 1.00 83.94 105 ASP A C 1
ATOM 842 O O . ASP A 1 105 ? 5.005 7.137 3.051 1.00 83.94 105 ASP A O 1
ATOM 846 N N . VAL A 1 106 ? 3.255 8.092 4.055 1.00 89.19 106 VAL A N 1
ATOM 847 C CA . VAL A 1 106 ? 2.359 7.924 2.907 1.00 89.19 106 VAL A CA 1
ATOM 848 C C . VAL A 1 106 ? 1.678 9.232 2.538 1.00 89.19 106 VAL A C 1
ATOM 850 O O . VAL A 1 106 ? 1.083 9.910 3.369 1.00 89.19 106 VAL A O 1
ATOM 853 N N . CYS A 1 107 ? 1.749 9.566 1.259 1.00 90.31 107 CYS A N 1
ATOM 854 C CA . CYS A 1 107 ? 0.988 10.629 0.636 1.00 90.31 107 CYS A CA 1
ATOM 855 C C . CYS A 1 107 ? -0.295 10.037 0.034 1.00 90.31 107 CYS A C 1
ATOM 857 O O . CYS A 1 107 ? -0.250 9.006 -0.632 1.00 90.31 107 CYS A O 1
ATOM 859 N N . ILE A 1 108 ? -1.440 10.661 0.282 1.00 90.69 108 ILE A N 1
ATOM 860 C CA . ILE A 1 108 ? -2.751 10.257 -0.224 1.00 90.69 108 ILE A CA 1
ATOM 861 C C . ILE A 1 108 ? -3.333 11.433 -1.000 1.00 90.69 108 ILE A C 1
ATOM 863 O O . ILE A 1 108 ? -3.576 12.496 -0.436 1.00 90.69 108 ILE A O 1
ATOM 867 N N . THR A 1 109 ? -3.587 11.234 -2.284 1.00 88.06 109 THR A N 1
ATOM 868 C CA . THR A 1 109 ? -4.359 12.141 -3.135 1.00 88.06 109 THR A CA 1
ATOM 869 C C . THR A 1 109 ? -5.691 11.474 -3.504 1.00 88.06 109 THR A C 1
ATOM 871 O O . THR A 1 109 ? -5.871 10.272 -3.269 1.00 88.06 109 THR A O 1
ATOM 874 N N . PRO A 1 110 ? -6.646 12.218 -4.087 1.00 85.25 110 PRO A N 1
ATOM 875 C CA . PRO A 1 110 ? -7.845 11.625 -4.680 1.00 85.25 110 PRO A CA 1
ATOM 876 C C . PRO A 1 110 ? -7.550 10.555 -5.743 1.00 85.25 110 PRO A C 1
ATOM 878 O O . PRO A 1 110 ? -8.335 9.621 -5.900 1.00 85.25 110 PRO A O 1
ATOM 881 N N . ASP A 1 111 ? -6.421 10.674 -6.447 1.00 88.50 111 ASP A N 1
ATOM 882 C CA . ASP A 1 111 ? -6.089 9.823 -7.593 1.00 88.50 111 ASP A CA 1
ATOM 883 C C . ASP A 1 111 ? -5.164 8.654 -7.228 1.00 88.50 111 ASP A C 1
ATOM 885 O O . ASP A 1 111 ? -5.248 7.579 -7.831 1.00 88.50 111 ASP A O 1
ATOM 889 N N . TYR A 1 112 ? -4.272 8.838 -6.249 1.00 91.38 112 TYR A N 1
ATOM 890 C CA . TYR A 1 112 ? -3.260 7.852 -5.877 1.00 91.38 112 TYR A CA 1
ATOM 891 C C . TYR A 1 112 ? -2.801 7.947 -4.424 1.00 91.38 112 TYR A C 1
ATOM 893 O O . TYR A 1 112 ? -2.816 8.989 -3.781 1.00 91.38 112 TYR A O 1
ATOM 901 N N . ILE A 1 113 ? -2.318 6.820 -3.918 1.00 91.88 113 ILE A N 1
ATOM 902 C CA . ILE A 1 113 ? -1.580 6.709 -2.665 1.00 91.88 113 ILE A CA 1
ATOM 903 C C . ILE A 1 113 ? -0.113 6.466 -3.029 1.00 91.88 113 ILE A C 1
ATOM 905 O O . ILE A 1 113 ? 0.196 5.520 -3.754 1.00 91.88 113 ILE A O 1
ATOM 909 N N . ALA A 1 114 ? 0.788 7.312 -2.539 1.00 91.19 114 ALA A N 1
ATOM 910 C CA . ALA A 1 114 ? 2.222 7.258 -2.795 1.00 91.19 114 ALA A CA 1
ATOM 911 C C . ALA A 1 114 ? 3.012 7.049 -1.491 1.00 91.19 114 ALA A C 1
ATOM 913 O O . ALA A 1 114 ? 3.116 7.964 -0.669 1.00 91.19 114 ALA A O 1
ATOM 914 N N . PRO A 1 115 ? 3.592 5.856 -1.292 1.00 88.69 115 PRO A N 1
ATOM 915 C CA . PRO A 1 115 ? 4.604 5.606 -0.269 1.00 88.69 115 PRO A CA 1
ATOM 916 C C . PRO A 1 115 ? 5.858 6.465 -0.477 1.00 88.69 115 PRO A C 1
ATOM 918 O O . PRO A 1 115 ? 6.521 6.350 -1.506 1.00 88.69 115 PRO A O 1
ATOM 921 N N . LEU A 1 116 ? 6.224 7.296 0.499 1.00 84.25 116 LEU A N 1
ATOM 922 C CA . LEU A 1 116 ? 7.375 8.201 0.385 1.00 84.25 116 LEU A CA 1
ATOM 923 C C . LEU A 1 116 ? 8.720 7.452 0.439 1.00 84.25 116 LEU A C 1
ATOM 925 O O . LEU A 1 116 ? 9.674 7.847 -0.231 1.00 84.25 116 LEU A O 1
ATOM 929 N N . ASP A 1 117 ? 8.776 6.314 1.137 1.00 83.38 117 ASP A N 1
ATOM 930 C CA . ASP A 1 117 ? 9.976 5.462 1.238 1.00 83.38 117 ASP A CA 1
ATOM 931 C C . ASP A 1 117 ? 10.317 4.695 -0.056 1.00 83.38 117 ASP A C 1
ATOM 933 O O . ASP A 1 117 ? 11.432 4.162 -0.226 1.00 83.38 117 ASP A O 1
ATOM 937 N N . TYR A 1 118 ? 9.353 4.635 -0.982 1.00 86.56 118 TYR A N 1
ATOM 938 C CA . TYR A 1 118 ? 9.446 3.950 -2.268 1.00 86.56 118 TYR A CA 1
ATOM 939 C C . TYR A 1 118 ? 9.170 4.934 -3.416 1.00 86.56 118 TYR A C 1
ATOM 941 O O . TYR A 1 118 ? 8.037 5.043 -3.887 1.00 86.56 118 TYR A O 1
ATOM 949 N N . PRO A 1 119 ? 10.207 5.625 -3.926 1.00 81.50 119 PRO A N 1
ATOM 950 C CA . PRO A 1 119 ? 10.047 6.663 -4.942 1.00 81.50 119 PRO A CA 1
ATOM 951 C C . PRO A 1 119 ? 9.314 6.160 -6.187 1.00 81.50 119 PRO A C 1
ATOM 953 O O . PRO A 1 119 ? 9.723 5.165 -6.777 1.00 81.50 119 PRO A O 1
ATOM 956 N N . ASN A 1 120 ? 8.285 6.874 -6.643 1.00 84.62 120 ASN A N 1
ATOM 957 C CA . ASN A 1 120 ? 7.462 6.506 -7.805 1.00 84.62 120 ASN A CA 1
ATOM 958 C C . ASN A 1 120 ? 6.565 5.266 -7.628 1.00 84.62 120 ASN A C 1
ATOM 960 O O . ASN A 1 120 ? 5.935 4.832 -8.599 1.00 84.62 120 ASN A O 1
ATOM 964 N N . LEU A 1 121 ? 6.475 4.703 -6.418 1.00 89.25 121 LEU A N 1
ATOM 965 C CA . LEU A 1 121 ? 5.455 3.711 -6.104 1.00 89.25 121 LEU A CA 1
ATOM 966 C C . LEU A 1 121 ? 4.091 4.399 -5.992 1.00 89.25 121 LEU A C 1
ATOM 968 O O . LEU A 1 121 ? 3.948 5.354 -5.232 1.00 89.25 121 LEU A O 1
ATOM 972 N N . VAL A 1 122 ? 3.094 3.915 -6.729 1.00 91.50 122 VAL A N 1
ATOM 973 C CA . VAL A 1 122 ? 1.724 4.435 -6.673 1.00 91.50 122 VAL A CA 1
ATOM 974 C C . VAL A 1 122 ? 0.733 3.293 -6.505 1.00 91.50 122 VAL A C 1
ATOM 976 O O . VAL A 1 122 ? 0.861 2.231 -7.115 1.00 91.50 122 VAL A O 1
ATOM 979 N N . ILE A 1 123 ? -0.268 3.519 -5.667 1.00 91.75 123 ILE A N 1
ATOM 980 C CA . ILE A 1 123 ? -1.377 2.607 -5.410 1.00 91.75 123 ILE A CA 1
ATOM 981 C C . ILE A 1 123 ? -2.658 3.350 -5.771 1.00 91.75 123 ILE A C 1
ATOM 983 O O . ILE A 1 123 ? -2.886 4.464 -5.305 1.00 91.75 123 ILE A O 1
ATOM 987 N N . LYS A 1 124 ? -3.522 2.732 -6.575 1.00 91.62 124 LYS A N 1
ATOM 988 C CA . LYS A 1 124 ? -4.824 3.314 -6.891 1.00 91.62 124 LYS A CA 1
ATOM 989 C C . LYS A 1 124 ? -5.751 3.207 -5.666 1.00 91.62 124 LYS A C 1
ATOM 991 O O . LYS A 1 124 ? -5.923 2.097 -5.159 1.00 91.62 124 LYS A O 1
ATOM 996 N N . PRO A 1 125 ? -6.405 4.286 -5.198 1.00 91.44 125 PRO A N 1
ATOM 997 C CA . PRO A 1 125 ? -7.246 4.238 -4.002 1.00 91.44 125 PRO A CA 1
ATOM 998 C C . PRO A 1 125 ? -8.446 3.293 -4.168 1.00 91.44 125 PRO A C 1
ATOM 1000 O O . PRO A 1 125 ? -8.855 2.626 -3.221 1.00 91.44 125 PRO A O 1
ATOM 1003 N N . SER A 1 126 ? -8.965 3.159 -5.395 1.00 91.81 126 SER A N 1
ATOM 1004 C CA . SER A 1 126 ? -10.041 2.213 -5.730 1.00 91.81 126 SER A CA 1
ATOM 1005 C C . SER A 1 126 ? -9.634 0.741 -5.628 1.00 91.81 126 SER A C 1
ATOM 1007 O O . SER A 1 126 ? -10.497 -0.135 -5.634 1.00 91.81 126 SER A O 1
ATOM 1009 N N . ASP A 1 127 ? -8.333 0.448 -5.583 1.00 93.50 127 ASP A N 1
ATOM 1010 C CA . ASP A 1 127 ? -7.829 -0.918 -5.448 1.00 93.50 127 ASP A CA 1
ATOM 1011 C C . ASP A 1 127 ? -7.647 -1.326 -3.987 1.00 93.50 127 ASP A C 1
ATOM 1013 O O . ASP A 1 127 ? -7.432 -2.505 -3.706 1.00 93.50 127 ASP A O 1
ATOM 1017 N N . VAL A 1 128 ? -7.746 -0.388 -3.044 1.00 94.88 128 VAL A N 1
ATOM 1018 C CA . VAL A 1 128 ? -7.627 -0.664 -1.612 1.00 94.88 128 VAL A CA 1
ATOM 1019 C C . VAL A 1 128 ? -8.890 -1.372 -1.124 1.00 94.88 128 VAL A C 1
ATOM 1021 O O . VAL A 1 128 ? -9.956 -0.776 -1.051 1.00 94.88 128 VAL A O 1
ATOM 1024 N N . ILE A 1 129 ? -8.764 -2.648 -0.761 1.00 95.00 129 ILE A N 1
ATOM 1025 C CA . ILE A 1 129 ? -9.862 -3.503 -0.285 1.00 95.00 129 ILE A CA 1
ATOM 1026 C C . ILE A 1 129 ? -10.106 -3.299 1.212 1.00 95.00 129 ILE A C 1
ATOM 1028 O O . ILE A 1 129 ? -11.243 -3.332 1.691 1.00 95.00 129 ILE A O 1
ATOM 1032 N N . ALA A 1 130 ? -9.022 -3.191 1.975 1.00 95.44 130 ALA A N 1
ATOM 1033 C CA . ALA A 1 130 ? -9.056 -3.080 3.421 1.00 95.44 130 ALA A CA 1
ATOM 1034 C C . ALA A 1 130 ? -7.911 -2.191 3.891 1.00 95.44 130 ALA A C 1
ATOM 1036 O O . ALA A 1 130 ? -6.817 -2.227 3.326 1.00 95.44 130 ALA A O 1
ATOM 1037 N N . VAL A 1 131 ? -8.156 -1.459 4.972 1.00 95.44 131 VAL A N 1
ATOM 1038 C CA . VAL A 1 131 ? -7.108 -0.783 5.728 1.00 95.44 131 VAL A CA 1
ATOM 1039 C C . VAL A 1 131 ? -7.214 -1.207 7.181 1.00 95.44 131 VAL A C 1
ATOM 1041 O O . VAL A 1 131 ? -8.304 -1.222 7.759 1.00 95.44 131 VAL A O 1
ATOM 1044 N N . THR A 1 132 ? -6.085 -1.571 7.775 1.00 94.81 132 THR A N 1
ATOM 1045 C CA . THR A 1 132 ? -5.988 -1.813 9.211 1.00 94.81 132 THR A CA 1
ATOM 1046 C C . THR A 1 132 ? -5.286 -0.647 9.887 1.00 94.81 132 THR A C 1
ATOM 1048 O O . THR A 1 132 ? -4.403 -0.008 9.317 1.00 94.81 132 THR A O 1
ATOM 1051 N N . MET A 1 133 ? -5.704 -0.359 11.117 1.00 91.38 133 MET A N 1
ATOM 1052 C CA . MET A 1 133 ? -5.108 0.683 11.942 1.00 91.38 133 MET A CA 1
ATOM 1053 C C . MET A 1 133 ? -4.809 0.131 13.332 1.00 91.38 133 MET A C 1
ATOM 1055 O O . MET A 1 133 ? -5.693 -0.411 14.002 1.00 91.38 133 MET A O 1
ATOM 1059 N N . GLU A 1 134 ? -3.567 0.297 13.776 1.00 86.69 134 GLU A N 1
ATOM 1060 C CA . GLU A 1 134 ? -3.109 -0.067 15.116 1.00 86.69 134 GLU A CA 1
ATOM 1061 C C . GLU A 1 134 ? -2.377 1.092 15.767 1.00 86.69 134 GLU A C 1
ATOM 1063 O O . GLU A 1 134 ? -1.701 1.870 15.102 1.00 86.69 134 GLU A O 1
ATOM 1068 N N . THR A 1 135 ? -2.509 1.204 17.085 1.00 79.94 135 THR A N 1
ATOM 1069 C CA . THR A 1 135 ? -1.860 2.274 17.843 1.00 79.94 135 THR A CA 1
ATOM 1070 C C . THR A 1 135 ? -1.069 1.729 19.007 1.00 79.94 135 THR A C 1
ATOM 1072 O O . THR A 1 135 ? -1.559 0.840 19.707 1.00 79.94 135 THR A O 1
ATOM 1075 N N . SER A 1 136 ? 0.125 2.274 19.215 1.00 74.75 136 SER A N 1
ATOM 1076 C CA . SER A 1 136 ? 0.989 1.931 20.339 1.00 74.75 136 SER A CA 1
ATOM 1077 C C . SER A 1 136 ? 1.505 3.198 20.995 1.00 74.75 136 SER A C 1
ATOM 1079 O O . SER A 1 136 ? 2.055 4.078 20.331 1.00 74.75 136 SER A O 1
ATOM 1081 N N . ASN A 1 137 ? 1.309 3.259 22.305 1.00 64.19 137 ASN A N 1
ATOM 1082 C CA . ASN A 1 137 ? 1.946 4.210 23.191 1.00 64.19 137 ASN A CA 1
ATOM 1083 C C . ASN A 1 137 ? 3.218 3.490 23.630 1.00 64.19 137 ASN A C 1
ATOM 1085 O O . ASN A 1 137 ? 3.086 2.423 24.227 1.00 64.19 137 ASN A O 1
ATOM 1089 N N . ASP A 1 138 ? 4.398 4.055 23.377 1.00 57.28 138 ASP A N 1
ATOM 1090 C CA . ASP A 1 138 ? 5.706 3.478 23.749 1.00 57.28 138 ASP A CA 1
ATOM 1091 C C . ASP A 1 138 ? 6.363 2.593 22.668 1.00 57.28 138 ASP A C 1
ATOM 1093 O O . ASP A 1 138 ? 6.765 1.450 22.898 1.00 57.28 138 ASP A O 1
ATOM 1097 N N . PHE A 1 139 ? 6.529 3.143 21.457 1.00 56.84 139 PHE A N 1
ATOM 1098 C CA . PHE A 1 139 ? 7.465 2.562 20.492 1.00 56.84 139 PHE A CA 1
ATOM 1099 C C . PHE A 1 139 ? 8.907 2.861 20.946 1.00 56.84 139 PHE A C 1
ATOM 1101 O O . PHE A 1 139 ? 9.377 3.997 20.840 1.00 56.84 139 PHE A O 1
ATOM 1108 N N . ASN A 1 140 ? 9.573 1.819 21.465 1.00 53.91 140 ASN A N 1
ATOM 1109 C CA . ASN A 1 140 ? 10.831 1.772 22.240 1.00 53.91 140 ASN A CA 1
ATOM 1110 C C . ASN A 1 140 ? 12.039 2.623 21.770 1.00 53.91 140 ASN A C 1
ATOM 1112 O O . ASN A 1 140 ? 13.046 2.648 22.471 1.00 53.91 140 ASN A O 1
ATOM 1116 N N . PHE A 1 141 ? 11.985 3.308 20.625 1.00 52.53 141 PHE A N 1
ATOM 1117 C CA . PHE A 1 141 ? 13.105 4.088 20.081 1.00 52.53 141 PHE A CA 1
ATOM 1118 C C . PHE A 1 141 ? 12.887 5.604 20.041 1.00 52.53 141 PHE A C 1
ATOM 1120 O O . PHE A 1 141 ? 13.866 6.337 19.950 1.00 52.53 141 PHE A O 1
ATOM 1127 N N . ILE A 1 142 ? 11.641 6.093 20.106 1.00 55.03 142 ILE A N 1
ATOM 1128 C CA . ILE A 1 142 ? 11.339 7.498 19.752 1.00 55.03 142 ILE A CA 1
ATOM 1129 C C . ILE A 1 142 ? 10.522 8.227 20.828 1.00 55.03 142 ILE A C 1
ATOM 1131 O O . ILE A 1 142 ? 10.236 9.410 20.683 1.00 55.03 142 ILE A O 1
ATOM 1135 N N . ASN A 1 143 ? 10.154 7.559 21.933 1.00 62.78 143 ASN A N 1
ATOM 1136 C CA . ASN A 1 143 ? 9.295 8.150 22.971 1.00 62.78 143 ASN A CA 1
ATOM 1137 C C . ASN A 1 143 ? 8.017 8.788 22.374 1.00 62.78 143 ASN A C 1
ATOM 1139 O O . ASN A 1 143 ? 7.535 9.806 22.861 1.00 62.78 143 ASN A O 1
ATOM 1143 N N . ALA A 1 144 ? 7.481 8.178 21.318 1.00 67.56 144 ALA A N 1
ATOM 1144 C CA . ALA A 1 144 ? 6.392 8.703 20.512 1.00 67.56 144 ALA A CA 1
ATOM 1145 C C . ALA A 1 144 ? 5.171 7.789 20.597 1.00 67.56 144 ALA A C 1
ATOM 1147 O O . ALA A 1 144 ? 5.285 6.565 20.730 1.00 67.56 144 ALA A O 1
ATOM 1148 N N . ASP A 1 145 ? 4.005 8.401 20.473 1.00 71.94 145 ASP A N 1
ATOM 1149 C CA . ASP A 1 145 ? 2.789 7.688 20.124 1.00 71.94 145 ASP A CA 1
ATOM 1150 C C . ASP A 1 145 ? 2.833 7.356 18.633 1.00 71.94 145 ASP A C 1
ATOM 1152 O O . ASP A 1 145 ? 3.201 8.208 17.828 1.00 71.94 145 ASP A O 1
ATOM 1156 N N . VAL A 1 146 ? 2.494 6.127 18.242 1.00 78.25 146 VAL A N 1
ATOM 1157 C CA . VAL A 1 146 ? 2.605 5.700 16.840 1.00 78.25 146 VAL A CA 1
ATOM 1158 C C . VAL A 1 146 ? 1.291 5.103 16.350 1.00 78.25 146 VAL A C 1
ATOM 1160 O O . VAL A 1 146 ? 0.698 4.247 17.012 1.00 78.25 146 VAL A O 1
ATOM 1163 N N . ILE A 1 147 ? 0.849 5.538 15.170 1.00 83.38 147 ILE A N 1
ATOM 1164 C CA . ILE A 1 147 ? -0.194 4.886 14.376 1.00 83.38 147 ILE A CA 1
ATOM 1165 C C . ILE A 1 147 ? 0.492 4.058 13.294 1.00 83.38 147 ILE A C 1
ATOM 1167 O O . ILE A 1 147 ? 1.250 4.587 12.488 1.00 83.38 147 ILE A O 1
ATOM 1171 N N . LYS A 1 148 ? 0.203 2.761 13.256 1.00 87.00 148 LYS A N 1
ATOM 1172 C CA . LYS A 1 148 ? 0.498 1.897 12.116 1.00 87.00 148 LYS A CA 1
ATOM 1173 C C . LYS A 1 148 ? -0.742 1.828 11.232 1.00 87.00 148 LYS A C 1
ATOM 1175 O O . LYS A 1 148 ? -1.821 1.496 11.729 1.00 87.00 148 LYS A O 1
ATOM 1180 N N . LEU A 1 149 ? -0.575 2.096 9.943 1.00 90.38 149 LEU A N 1
ATOM 1181 C CA . LEU A 1 149 ? -1.589 1.863 8.918 1.00 90.38 149 LEU A CA 1
ATOM 1182 C C . LEU A 1 149 ? -1.096 0.779 7.970 1.00 90.38 149 LEU A C 1
ATOM 1184 O O . LEU A 1 149 ? 0.043 0.848 7.512 1.00 90.38 149 LEU A O 1
ATOM 1188 N N . SER A 1 150 ? -1.954 -0.185 7.644 1.00 92.56 150 SER A N 1
ATOM 1189 C CA . SER A 1 150 ? -1.659 -1.178 6.611 1.00 92.56 150 SER A CA 1
ATOM 1190 C C . SER A 1 150 ? -2.768 -1.216 5.566 1.00 92.56 150 SER A C 1
ATOM 1192 O O . SER A 1 150 ? -3.937 -1.394 5.895 1.00 92.56 150 SER A O 1
ATOM 1194 N N . PHE A 1 151 ? -2.395 -1.059 4.302 1.00 93.38 151 PHE A N 1
ATOM 1195 C CA . PHE A 1 151 ? -3.254 -1.060 3.127 1.00 93.38 151 PHE A CA 1
ATOM 1196 C C . PHE A 1 151 ? -3.170 -2.422 2.443 1.00 93.38 151 PHE A C 1
ATOM 1198 O O . PHE A 1 151 ? -2.081 -2.882 2.108 1.00 93.38 151 PHE A O 1
ATOM 1205 N N . PHE A 1 152 ? -4.317 -3.050 2.203 1.00 94.19 152 PHE A N 1
ATOM 1206 C CA . PHE A 1 152 ? -4.432 -4.308 1.469 1.00 94.19 152 PHE A CA 1
ATOM 1207 C C . PHE A 1 152 ? -5.154 -4.030 0.166 1.00 94.19 152 PHE A C 1
ATOM 1209 O O . PHE A 1 152 ? -6.262 -3.487 0.178 1.00 94.19 152 PHE A O 1
ATOM 1216 N N . THR A 1 153 ? -4.543 -4.399 -0.953 1.00 93.12 153 THR A N 1
ATOM 1217 C CA . THR A 1 153 ? -5.039 -4.008 -2.271 1.00 93.12 153 THR A CA 1
ATOM 1218 C C . THR A 1 153 ? -5.374 -5.222 -3.127 1.00 93.12 153 THR A C 1
ATOM 1220 O O . THR A 1 153 ? -4.888 -6.331 -2.893 1.00 93.12 153 THR A O 1
ATOM 1223 N N . LYS A 1 154 ? -6.217 -5.008 -4.138 1.00 90.62 154 LYS A N 1
ATOM 1224 C CA . LYS A 1 154 ? -6.457 -5.983 -5.205 1.00 90.62 154 LYS A CA 1
ATOM 1225 C C . LYS A 1 154 ? -5.407 -5.944 -6.312 1.00 90.62 154 LYS A C 1
ATOM 1227 O O . LYS A 1 154 ? -5.440 -6.780 -7.211 1.00 90.62 154 LYS A O 1
ATOM 1232 N N . ASN A 1 155 ? -4.479 -4.992 -6.247 1.00 86.38 155 ASN A N 1
ATOM 1233 C CA . ASN A 1 155 ? -3.398 -4.875 -7.202 1.00 86.38 155 ASN A CA 1
ATOM 1234 C C . ASN A 1 155 ? -2.366 -5.989 -6.941 1.00 86.38 155 ASN A C 1
ATOM 1236 O O . ASN A 1 155 ? -1.731 -6.000 -5.882 1.00 86.38 155 ASN A O 1
ATOM 1240 N N . PRO A 1 156 ? -2.146 -6.913 -7.894 1.00 77.75 156 PRO A N 1
ATOM 1241 C CA . PRO A 1 156 ? -1.229 -8.036 -7.701 1.00 77.75 156 PRO A CA 1
ATOM 1242 C C . PRO A 1 156 ? 0.237 -7.601 -7.560 1.00 77.75 156 PRO A C 1
ATOM 1244 O O . PRO A 1 156 ? 1.060 -8.368 -7.064 1.00 77.75 156 PRO A O 1
ATOM 1247 N N . PHE A 1 157 ? 0.582 -6.384 -7.986 1.00 81.06 157 PHE A N 1
ATOM 1248 C CA . PHE A 1 157 ? 1.929 -5.838 -7.864 1.00 81.06 157 PHE A CA 1
ATOM 1249 C C . PHE A 1 157 ? 2.216 -5.295 -6.464 1.00 81.06 157 PHE A C 1
ATOM 1251 O O . PHE A 1 157 ? 3.357 -5.386 -6.013 1.00 81.06 157 PHE A O 1
ATOM 1258 N N . ILE A 1 158 ? 1.194 -4.769 -5.782 1.00 86.31 158 ILE A N 1
ATOM 1259 C CA . ILE A 1 158 ? 1.293 -4.153 -4.451 1.00 86.31 158 ILE A CA 1
ATOM 1260 C C . ILE A 1 158 ? 0.170 -4.705 -3.558 1.00 86.31 158 ILE A C 1
ATOM 1262 O O . ILE A 1 158 ? -0.734 -3.969 -3.162 1.00 86.31 158 ILE A O 1
ATOM 1266 N N . PRO A 1 159 ? 0.177 -6.009 -3.241 1.00 85.12 159 PRO A N 1
ATOM 1267 C CA . PRO A 1 159 ? -0.900 -6.639 -2.478 1.00 85.12 159 PRO A CA 1
ATOM 1268 C C . PRO A 1 159 ? -1.060 -6.060 -1.066 1.00 85.12 159 PRO A C 1
ATOM 1270 O O . PRO A 1 159 ? -2.156 -6.091 -0.503 1.00 85.12 159 PRO A O 1
ATOM 1273 N N . TYR A 1 160 ? 0.025 -5.536 -0.489 1.00 87.44 160 TYR A N 1
ATOM 1274 C CA . TYR A 1 160 ? 0.067 -5.073 0.894 1.00 87.44 160 TYR A CA 1
ATOM 1275 C C . TYR A 1 160 ? 1.146 -4.007 1.122 1.00 87.44 160 TYR A C 1
ATOM 1277 O O . TYR A 1 160 ? 2.306 -4.214 0.776 1.00 87.44 160 TYR A O 1
ATOM 1285 N N . TYR A 1 161 ? 0.809 -2.896 1.766 1.00 87.88 161 TYR A N 1
ATOM 1286 C CA . TYR A 1 161 ? 1.777 -1.879 2.184 1.00 87.88 161 TYR A CA 1
ATOM 1287 C C . TYR A 1 161 ? 1.476 -1.405 3.603 1.00 87.88 161 TYR A C 1
ATOM 1289 O O . TYR A 1 161 ? 0.316 -1.179 3.932 1.00 87.88 161 TYR A O 1
ATOM 1297 N N . SER A 1 162 ? 2.504 -1.198 4.426 1.00 86.56 162 SER A N 1
ATOM 1298 C CA . SER A 1 162 ? 2.354 -0.606 5.759 1.00 86.56 162 SER A CA 1
ATOM 1299 C C . SER A 1 162 ? 3.199 0.640 5.910 1.00 86.56 162 SER A C 1
ATOM 1301 O O . SER A 1 162 ? 4.334 0.677 5.448 1.00 86.56 162 SER A O 1
ATOM 1303 N N . THR A 1 163 ? 2.661 1.610 6.637 1.00 85.12 163 THR A N 1
ATOM 1304 C CA . THR A 1 163 ? 3.358 2.827 7.048 1.00 85.12 163 THR A CA 1
ATOM 1305 C C . THR A 1 163 ? 3.165 3.070 8.540 1.00 85.12 163 THR A C 1
ATOM 1307 O O . THR A 1 163 ? 2.214 2.573 9.160 1.00 85.12 163 THR A O 1
ATOM 1310 N N . PHE A 1 164 ? 4.079 3.843 9.113 1.00 81.94 164 PHE A N 1
ATOM 1311 C CA . PHE A 1 164 ? 4.019 4.295 10.488 1.00 81.94 164 PHE A CA 1
ATOM 1312 C C . PHE A 1 164 ? 3.939 5.812 10.516 1.00 81.94 164 PHE A C 1
ATOM 1314 O O . PHE A 1 164 ? 4.534 6.515 9.708 1.00 81.94 164 PHE A O 1
ATOM 1321 N N . TYR A 1 165 ? 3.207 6.316 11.492 1.00 80.19 165 TYR A N 1
ATOM 1322 C CA . TYR A 1 165 ? 3.105 7.730 11.756 1.00 80.19 165 TYR A CA 1
ATOM 1323 C C . TYR A 1 165 ? 3.357 7.964 13.240 1.00 80.19 165 TYR A C 1
ATOM 1325 O O . TYR A 1 165 ? 2.583 7.507 14.083 1.00 80.19 165 TYR A O 1
ATOM 1333 N N . ALA A 1 166 ? 4.478 8.616 13.548 1.00 76.75 166 ALA A N 1
ATOM 1334 C CA . ALA A 1 166 ? 4.925 8.888 14.907 1.00 76.75 166 ALA A CA 1
ATOM 1335 C C . ALA A 1 166 ? 4.622 10.338 15.309 1.00 76.75 166 ALA A C 1
ATOM 1337 O O . ALA A 1 166 ? 5.033 11.283 14.636 1.00 76.75 166 ALA A O 1
ATOM 1338 N N . PHE A 1 167 ? 3.957 10.514 16.447 1.00 69.94 167 PHE A N 1
ATOM 1339 C CA . PHE A 1 167 ? 3.714 11.813 17.062 1.00 69.94 167 PHE A CA 1
ATOM 1340 C C . PHE A 1 167 ? 4.918 12.223 17.909 1.00 69.94 167 PHE A C 1
ATOM 1342 O O . PHE A 1 167 ? 5.324 11.498 18.817 1.00 69.94 167 PHE A O 1
ATOM 1349 N N . LYS A 1 168 ? 5.479 13.407 17.639 1.00 58.59 168 LYS A N 1
ATOM 1350 C CA . LYS A 1 168 ? 6.663 13.927 18.349 1.00 58.59 168 LYS A CA 1
ATOM 1351 C C . LYS A 1 168 ? 6.440 14.147 19.850 1.00 58.59 168 LYS A C 1
ATOM 1353 O O . LYS A 1 168 ? 7.409 14.194 20.602 1.00 58.59 168 LYS A O 1
ATOM 1358 N N . THR A 1 169 ? 5.196 14.277 20.299 1.00 56.84 169 THR A N 1
ATOM 1359 C CA . THR A 1 169 ? 4.841 14.443 21.710 1.00 56.84 169 THR A CA 1
ATOM 1360 C C . THR A 1 169 ? 4.186 13.161 22.245 1.00 56.84 169 THR A C 1
ATOM 1362 O O . THR A 1 169 ? 3.362 12.553 21.562 1.00 56.84 169 THR A O 1
ATOM 1365 N N . LYS A 1 170 ? 4.539 12.726 23.472 1.00 53.47 170 LYS A N 1
ATOM 1366 C CA . LYS A 1 170 ? 3.803 11.676 24.213 1.00 53.47 170 LYS A CA 1
ATOM 1367 C C . LYS A 1 170 ? 2.416 12.204 24.568 1.00 53.47 170 LYS A C 1
ATOM 1369 O O . LYS A 1 170 ? 2.162 12.618 25.699 1.00 53.47 170 LYS A O 1
ATOM 1374 N N . ILE A 1 171 ? 1.506 12.217 23.614 1.00 52.88 171 ILE A N 1
ATOM 1375 C CA . ILE A 1 171 ? 0.097 12.481 23.862 1.00 52.88 171 ILE A CA 1
ATOM 1376 C C . ILE A 1 171 ? -0.516 11.164 24.343 1.00 52.88 171 ILE A C 1
ATOM 1378 O O . ILE A 1 171 ? -1.313 10.596 23.619 1.00 52.88 171 ILE A O 1
ATOM 1382 N N . SER A 1 172 ? -0.156 10.650 25.531 1.00 51.19 172 SER A N 1
ATOM 1383 C CA . SER A 1 172 ? -0.635 9.344 26.043 1.00 51.19 172 SER A CA 1
ATOM 1384 C C . SER A 1 172 ? -2.044 9.002 25.530 1.00 51.19 172 SER A C 1
ATOM 1386 O O . SER A 1 172 ? -2.930 9.852 25.693 1.00 51.19 172 SER A O 1
ATOM 1388 N N . PHE A 1 173 ? -2.268 7.824 24.909 1.00 51.91 173 PHE A N 1
ATOM 1389 C CA . PHE A 1 173 ? -3.434 7.611 24.024 1.00 51.91 173 PHE A CA 1
ATOM 1390 C C . PHE A 1 173 ? -4.857 7.709 24.639 1.00 51.91 173 PHE A C 1
ATOM 1392 O O . PHE A 1 173 ? -5.868 7.356 24.026 1.00 51.91 173 PHE A O 1
ATOM 1399 N N . SER A 1 174 ? -4.967 8.204 25.865 1.00 53.56 174 SER A N 1
ATOM 1400 C CA . SER A 1 174 ? -6.193 8.564 26.567 1.00 53.56 174 SER A CA 1
ATOM 1401 C C . SER A 1 174 ? -6.793 9.925 26.164 1.00 53.56 174 SER A C 1
ATOM 1403 O O . SER A 1 174 ? -7.929 10.206 26.551 1.00 53.56 174 SER A O 1
ATOM 1405 N N . ASN A 1 175 ? -6.092 10.783 25.409 1.00 63.34 175 ASN A N 1
ATOM 1406 C CA . ASN A 1 175 ? -6.502 12.184 25.221 1.00 63.34 175 ASN A CA 1
ATOM 1407 C C . ASN A 1 175 ? -7.538 12.414 24.086 1.00 63.34 175 ASN A C 1
ATOM 1409 O O . ASN A 1 175 ? -7.547 11.710 23.075 1.00 63.34 175 ASN A O 1
ATOM 1413 N N . LYS A 1 176 ? -8.401 13.443 24.213 1.00 68.94 176 LYS A N 1
ATOM 1414 C CA . LYS A 1 176 ? -9.448 13.803 23.219 1.00 68.94 176 LYS A CA 1
ATOM 1415 C C . LYS A 1 176 ? -8.877 14.065 21.815 1.00 68.94 176 LYS A C 1
ATOM 1417 O O . LYS A 1 176 ? -9.461 13.614 20.833 1.00 68.94 176 LYS A O 1
ATOM 1422 N N . LYS A 1 177 ? -7.713 14.720 21.732 1.00 70.12 177 LYS A N 1
ATOM 1423 C CA . LYS A 1 177 ? -7.044 15.085 20.468 1.00 70.12 177 LYS A CA 1
ATOM 1424 C C . LYS A 1 177 ? -6.730 13.886 19.577 1.00 70.12 177 LYS A C 1
ATOM 1426 O O . LYS A 1 177 ? -6.915 13.938 18.372 1.00 70.12 177 LYS A O 1
ATOM 1431 N N . GLN A 1 178 ? -6.313 12.764 20.149 1.00 69.38 178 GLN A N 1
ATOM 1432 C CA . GLN A 1 178 ? -5.994 11.600 19.331 1.00 69.38 178 GLN A CA 1
ATOM 1433 C C . GLN A 1 178 ? -7.214 10.846 18.825 1.00 69.38 178 GLN A C 1
ATOM 1435 O O . GLN A 1 178 ? -7.152 10.239 17.761 1.00 69.38 178 GLN A O 1
ATOM 1440 N N . LYS A 1 179 ? -8.324 10.855 19.575 1.00 77.38 179 LYS A N 1
ATOM 1441 C CA . LYS A 1 179 ? -9.590 10.339 19.044 1.00 77.38 179 LYS A CA 1
ATOM 1442 C C . LYS A 1 179 ? -9.995 11.136 17.804 1.00 77.38 179 LYS A C 1
ATOM 1444 O O . LYS A 1 179 ? -10.416 10.516 16.835 1.00 77.38 179 LYS A O 1
ATOM 1449 N N . ALA A 1 180 ? -9.786 12.455 17.817 1.00 78.31 180 ALA A N 1
ATOM 1450 C CA . ALA A 1 180 ? -9.986 13.308 16.649 1.00 78.31 180 ALA A CA 1
ATOM 1451 C C . ALA A 1 180 ? -9.019 12.950 15.508 1.00 78.31 180 ALA A C 1
ATOM 1453 O O . ALA A 1 180 ? -9.475 12.692 14.405 1.00 78.31 180 ALA A O 1
ATOM 1454 N N . ILE A 1 181 ? -7.714 12.792 15.771 1.00 77.56 181 ILE A N 1
ATOM 1455 C CA . ILE A 1 181 ? -6.748 12.391 14.728 1.00 77.56 181 ILE A CA 1
ATOM 1456 C C . ILE A 1 181 ? -7.097 11.021 14.128 1.00 77.56 181 ILE A C 1
ATOM 1458 O O . ILE A 1 181 ? -7.100 10.871 12.912 1.00 77.56 181 ILE A O 1
ATOM 1462 N N . LYS A 1 182 ? -7.455 10.025 14.949 1.00 82.31 182 LYS A N 1
ATOM 1463 C CA . LYS A 1 182 ? -7.923 8.715 14.463 1.00 82.31 182 LYS A CA 1
ATOM 1464 C C . LYS A 1 182 ? -9.173 8.849 13.600 1.00 82.31 182 LYS A C 1
ATOM 1466 O O . LYS A 1 182 ? -9.246 8.214 12.554 1.00 82.31 182 LYS A O 1
ATOM 1471 N N . ALA A 1 183 ? -10.145 9.646 14.041 1.00 84.94 183 ALA A N 1
ATOM 1472 C CA . ALA A 1 183 ? -11.364 9.896 13.283 1.00 84.94 183 ALA A CA 1
ATOM 1473 C C . ALA A 1 183 ? -11.055 10.572 11.941 1.00 84.94 183 ALA A C 1
ATOM 1475 O O . ALA A 1 183 ? -11.578 10.140 10.924 1.00 84.94 183 ALA A O 1
ATOM 1476 N N . ASN A 1 184 ? -10.140 11.539 11.925 1.00 84.56 184 ASN A N 1
ATOM 1477 C CA . ASN A 1 184 ? -9.714 12.233 10.716 1.00 84.56 184 ASN A CA 1
ATOM 1478 C C . ASN A 1 184 ? -8.956 11.311 9.757 1.00 84.56 184 ASN A C 1
ATOM 1480 O O . ASN A 1 184 ? -9.240 11.307 8.568 1.00 84.56 184 ASN A O 1
ATOM 1484 N N . VAL A 1 185 ? -8.040 10.475 10.259 1.00 87.44 185 VAL A N 1
ATOM 1485 C CA . VAL A 1 185 ? -7.363 9.450 9.447 1.00 87.44 185 VAL A CA 1
ATOM 1486 C C . VAL A 1 185 ? -8.391 8.501 8.829 1.00 87.44 185 VAL A C 1
ATOM 1488 O O . VAL A 1 185 ? -8.322 8.214 7.637 1.00 87.44 185 VAL A O 1
ATOM 1491 N N . ILE A 1 186 ? -9.370 8.039 9.614 1.00 90.69 186 ILE A N 1
ATOM 1492 C CA . ILE A 1 186 ? -10.455 7.186 9.114 1.00 90.69 186 ILE A CA 1
ATOM 1493 C C . ILE A 1 186 ? -11.285 7.918 8.050 1.00 90.69 186 ILE A C 1
ATOM 1495 O O . ILE A 1 186 ? -11.579 7.324 7.017 1.00 90.69 186 ILE A O 1
ATOM 1499 N N . ASP A 1 187 ? -11.648 9.181 8.277 1.00 89.50 187 ASP A N 1
ATOM 1500 C CA . ASP A 1 187 ? -12.455 9.984 7.352 1.00 89.50 187 ASP A CA 1
ATOM 1501 C C . ASP A 1 187 ? -11.728 10.230 6.022 1.00 89.50 187 ASP A C 1
ATOM 1503 O O . ASP A 1 187 ? -12.294 9.984 4.960 1.00 89.50 187 ASP A O 1
ATOM 1507 N N . VAL A 1 188 ? -10.443 10.596 6.072 1.00 88.69 188 VAL A N 1
ATOM 1508 C CA . VAL A 1 188 ? -9.585 10.743 4.885 1.00 88.69 188 VAL A CA 1
ATOM 1509 C C . VAL A 1 188 ? -9.520 9.438 4.095 1.00 88.69 188 VAL A C 1
ATOM 1511 O O . VAL A 1 188 ? -9.726 9.430 2.883 1.00 88.69 188 VAL A O 1
ATOM 1514 N N . ILE A 1 189 ? -9.258 8.316 4.769 1.00 91.81 189 ILE A N 1
ATOM 1515 C CA . ILE A 1 189 ? -9.103 7.026 4.092 1.00 91.81 189 ILE A CA 1
ATOM 1516 C C . ILE A 1 189 ? -10.437 6.553 3.504 1.00 91.81 189 ILE A C 1
ATOM 1518 O O . ILE A 1 189 ? -10.460 6.155 2.344 1.00 91.81 189 ILE A O 1
ATOM 1522 N N . ASN A 1 190 ? -11.547 6.637 4.244 1.00 91.38 190 ASN A N 1
ATOM 1523 C CA . ASN A 1 190 ? -12.887 6.335 3.716 1.00 91.38 190 ASN A CA 1
ATOM 1524 C C . ASN A 1 190 ? -13.250 7.233 2.530 1.00 91.38 190 ASN A C 1
ATOM 1526 O O . ASN A 1 190 ? -13.950 6.822 1.608 1.00 91.38 190 ASN A O 1
ATOM 1530 N N . GLY A 1 191 ? -12.764 8.463 2.578 1.00 88.06 191 GLY A N 1
ATOM 1531 C CA . GLY A 1 191 ? -12.962 9.483 1.582 1.00 88.06 191 GLY A CA 1
ATOM 1532 C C . GLY A 1 191 ? -12.259 9.257 0.250 1.00 88.06 191 GLY A C 1
ATOM 1533 O O . GLY A 1 191 ? -12.847 9.508 -0.803 1.00 88.06 191 GLY A O 1
ATOM 1534 N N . CYS A 1 192 ? -11.011 8.792 0.298 1.00 88.06 192 CYS A N 1
ATOM 1535 C CA . CYS A 1 192 ? -10.197 8.551 -0.892 1.00 88.06 192 CYS A CA 1
ATOM 1536 C C . CYS A 1 192 ? -10.296 7.097 -1.384 1.00 88.06 192 CYS A C 1
ATOM 1538 O O . CYS A 1 192 ? -10.284 6.844 -2.586 1.00 88.06 192 CYS A O 1
ATOM 1540 N N . CYS A 1 193 ? -10.413 6.120 -0.482 1.00 91.50 193 CYS A N 1
ATOM 1541 C CA . CYS A 1 193 ? -10.371 4.694 -0.818 1.00 91.50 193 CYS A CA 1
ATOM 1542 C C . CYS A 1 193 ? -11.773 4.131 -1.084 1.00 91.50 193 CYS A C 1
ATOM 1544 O O . CYS A 1 193 ? -12.327 3.378 -0.283 1.00 91.50 193 CYS A O 1
ATOM 1546 N N . SER A 1 194 ? -12.335 4.448 -2.250 1.00 88.69 194 SER A N 1
ATOM 1547 C CA . SER A 1 194 ? -13.664 3.968 -2.667 1.00 88.69 194 SER A CA 1
ATOM 1548 C C . SER A 1 194 ? -13.782 2.442 -2.804 1.00 88.69 194 SER A C 1
ATOM 1550 O O . SER A 1 194 ? -14.892 1.916 -2.841 1.00 88.69 194 SER A O 1
ATOM 1552 N N . GLY A 1 195 ? -12.658 1.719 -2.870 1.00 90.19 195 GLY A N 1
ATOM 1553 C CA . GLY A 1 195 ? -12.615 0.256 -2.959 1.00 90.19 195 GLY A CA 1
ATOM 1554 C C . GLY A 1 195 ? -12.799 -0.483 -1.629 1.00 90.19 195 GLY A C 1
ATOM 1555 O O . GLY A 1 195 ? -12.836 -1.718 -1.625 1.00 90.19 195 GLY A O 1
ATOM 1556 N N . LEU A 1 196 ? -12.890 0.238 -0.503 1.00 94.12 196 LEU A N 1
ATOM 1557 C CA . LEU A 1 196 ? -12.947 -0.368 0.824 1.00 94.12 196 LEU A CA 1
ATOM 1558 C C . LEU A 1 196 ? -14.178 -1.261 0.983 1.00 94.12 196 LEU A C 1
ATOM 1560 O O . LEU A 1 196 ? -15.315 -0.800 1.041 1.00 94.12 196 LEU A O 1
ATOM 1564 N N . LYS A 1 197 ? -13.934 -2.563 1.139 1.00 93.94 197 LYS A N 1
ATOM 1565 C CA . LYS A 1 197 ? -14.969 -3.549 1.462 1.00 93.94 197 LYS A CA 1
ATOM 1566 C C . LYS A 1 197 ? -15.193 -3.677 2.969 1.00 93.94 197 LYS A C 1
ATOM 1568 O O . LYS A 1 197 ? -16.279 -4.048 3.412 1.00 93.94 197 LYS A O 1
ATOM 1573 N N . TYR A 1 198 ? -14.161 -3.402 3.764 1.00 94.12 198 TYR A N 1
ATOM 1574 C CA . TYR A 1 198 ? -14.194 -3.567 5.213 1.00 94.12 198 TYR A CA 1
ATOM 1575 C C . TYR A 1 198 ? -13.928 -2.245 5.916 1.00 94.12 198 TYR A C 1
ATOM 1577 O O . TYR A 1 198 ? -12.992 -1.528 5.579 1.00 94.12 198 TYR A O 1
ATOM 1585 N N . GLU A 1 199 ? -14.724 -1.978 6.947 1.00 93.75 199 GLU A N 1
ATOM 1586 C CA . GLU A 1 199 ? -14.498 -0.872 7.873 1.00 93.75 199 GLU A CA 1
ATOM 1587 C C . GLU A 1 199 ? -13.083 -0.929 8.471 1.00 93.75 199 GLU A C 1
ATOM 1589 O O . GLU A 1 199 ? -12.642 -1.986 8.945 1.00 93.75 199 GLU A O 1
ATOM 1594 N N . ILE A 1 200 ? -12.422 0.228 8.499 1.00 95.31 200 ILE A N 1
ATOM 1595 C CA . ILE A 1 200 ? -11.079 0.404 9.052 1.00 95.31 200 ILE A CA 1
ATOM 1596 C C . ILE A 1 200 ? -11.080 0.020 10.531 1.00 95.31 200 ILE A C 1
ATOM 1598 O O . ILE A 1 200 ? -11.809 0.582 11.350 1.00 95.31 200 ILE A O 1
ATOM 1602 N N . ASN A 1 201 ? -10.267 -0.969 10.892 1.00 93.56 201 ASN A N 1
ATOM 1603 C CA . ASN A 1 201 ? -10.188 -1.450 12.266 1.00 93.56 201 ASN A CA 1
ATOM 1604 C C . ASN A 1 201 ? -8.853 -2.144 12.547 1.00 93.56 201 ASN A C 1
ATOM 1606 O O . ASN A 1 201 ? -7.970 -2.196 11.694 1.00 93.56 201 ASN A O 1
ATOM 1610 N N . THR A 1 202 ? -8.700 -2.715 13.741 1.00 91.56 202 THR A N 1
ATOM 1611 C CA . THR A 1 202 ? -7.504 -3.508 14.046 1.00 91.56 202 THR A CA 1
ATOM 1612 C C . THR A 1 202 ? -7.418 -4.758 13.154 1.00 91.56 202 THR A C 1
ATOM 1614 O O . THR A 1 202 ? -8.462 -5.336 12.815 1.00 91.56 202 THR A O 1
ATOM 1617 N N . PRO A 1 203 ? -6.204 -5.249 12.829 1.00 91.81 203 PRO A N 1
ATOM 1618 C CA . PRO A 1 203 ? -5.998 -6.431 11.992 1.00 91.81 203 PRO A CA 1
ATOM 1619 C C . PRO A 1 203 ? -6.796 -7.643 12.469 1.00 91.81 203 PRO A C 1
ATOM 1621 O O . PRO A 1 203 ? -7.456 -8.302 11.673 1.00 91.81 203 PRO A O 1
ATOM 1624 N N . SER A 1 204 ? -6.852 -7.888 13.784 1.00 91.06 204 SER A N 1
ATOM 1625 C CA . SER A 1 204 ? -7.645 -8.978 14.373 1.00 91.06 204 SER A CA 1
ATOM 1626 C C . SER A 1 204 ? -9.137 -8.892 14.042 1.00 91.06 204 SER A C 1
ATOM 1628 O O . SER A 1 204 ? -9.773 -9.910 13.759 1.00 91.06 204 SER A O 1
ATOM 1630 N N . LYS A 1 205 ? -9.718 -7.687 14.092 1.00 94.38 205 LYS A N 1
ATOM 1631 C CA . LYS A 1 205 ? -11.145 -7.479 13.817 1.00 94.38 205 LYS A CA 1
ATOM 1632 C C . LYS A 1 205 ? -11.441 -7.593 12.326 1.00 94.38 205 LYS A C 1
ATOM 1634 O O . LYS A 1 205 ? -12.411 -8.259 11.967 1.00 94.38 205 LYS A O 1
ATOM 1639 N N . VAL A 1 206 ? -10.596 -7.009 11.476 1.00 95.38 206 VAL A N 1
ATOM 1640 C CA . VAL A 1 206 ? -10.730 -7.119 10.015 1.00 95.38 206 VAL A CA 1
ATOM 1641 C C . VAL A 1 206 ? -10.563 -8.576 9.576 1.00 95.38 206 VAL A C 1
ATOM 1643 O O . VAL A 1 206 ? -11.427 -9.099 8.880 1.00 95.38 206 VAL A O 1
ATOM 1646 N N . LEU A 1 207 ? -9.547 -9.285 10.079 1.00 95.38 207 LEU A N 1
ATOM 1647 C CA . LEU A 1 207 ? -9.338 -10.713 9.825 1.00 95.38 207 LEU A CA 1
ATOM 1648 C C . LEU A 1 207 ? -10.558 -11.553 10.212 1.00 95.38 207 LEU A C 1
ATOM 1650 O O . LEU A 1 207 ? -10.972 -12.427 9.450 1.00 95.38 207 LEU A O 1
ATOM 1654 N N . LYS A 1 208 ? -11.158 -11.296 11.384 1.00 95.75 208 LYS A N 1
ATOM 1655 C CA . LYS A 1 208 ? -12.386 -11.985 11.802 1.00 95.75 208 LYS A CA 1
ATOM 1656 C C . LYS A 1 208 ? -13.525 -11.710 10.816 1.00 95.75 208 LYS A C 1
ATOM 1658 O O . LYS A 1 208 ? -14.158 -12.667 10.382 1.00 95.75 208 LYS A O 1
ATOM 1663 N N . LYS A 1 209 ? -13.757 -10.449 10.426 1.00 95.50 209 LYS A N 1
ATOM 1664 C CA . LYS A 1 209 ? -14.788 -10.090 9.434 1.00 95.50 209 LYS A CA 1
ATOM 1665 C C . LYS A 1 209 ? -14.557 -10.811 8.101 1.00 95.50 209 LYS A C 1
ATOM 1667 O O . LYS A 1 209 ? -15.470 -11.462 7.615 1.00 95.50 209 LYS A O 1
ATOM 1672 N N . VAL A 1 210 ? -13.334 -10.783 7.568 1.00 94.25 210 VAL A N 1
ATOM 1673 C CA . VAL A 1 210 ? -12.985 -11.455 6.305 1.00 94.25 210 VAL A CA 1
ATOM 1674 C C . VAL A 1 210 ? -13.224 -12.958 6.409 1.00 94.25 210 VAL A C 1
ATOM 1676 O O . VAL A 1 210 ? -13.861 -13.530 5.536 1.00 94.25 210 VAL A O 1
ATOM 1679 N N . ARG A 1 211 ? -12.776 -13.627 7.481 1.00 93.75 211 ARG A N 1
ATOM 1680 C CA . ARG A 1 211 ? -12.977 -15.080 7.654 1.00 93.75 211 ARG A CA 1
ATOM 1681 C C . ARG A 1 211 ? -14.451 -15.473 7.566 1.00 93.75 211 ARG A C 1
ATOM 1683 O O . ARG A 1 211 ? -14.769 -16.435 6.867 1.00 93.75 211 ARG A O 1
ATOM 1690 N N . TRP A 1 212 ? -15.326 -14.692 8.190 1.00 94.44 212 TRP A N 1
ATOM 1691 C CA . TRP A 1 212 ? -16.771 -14.927 8.215 1.00 94.44 212 TRP A CA 1
ATOM 1692 C C . TRP A 1 212 ? -17.541 -14.263 7.060 1.00 94.44 212 TRP A C 1
ATOM 1694 O O . TRP A 1 212 ? -18.759 -14.386 7.002 1.00 94.44 212 TRP A O 1
ATOM 1704 N N . ASP A 1 213 ? -16.859 -13.603 6.120 1.00 94.06 213 ASP A N 1
ATOM 1705 C CA . ASP A 1 213 ? -17.487 -13.040 4.923 1.00 94.06 213 ASP A CA 1
ATOM 1706 C C . ASP A 1 213 ? -17.786 -14.151 3.902 1.00 94.06 213 ASP A C 1
ATOM 1708 O O . ASP A 1 213 ? -16.911 -14.577 3.138 1.00 94.06 213 ASP A O 1
ATOM 1712 N N . PHE A 1 214 ? -19.014 -14.666 3.917 1.00 90.44 214 PHE A N 1
ATOM 1713 C CA . PHE A 1 214 ? -19.483 -15.671 2.959 1.00 90.44 214 PHE A CA 1
ATOM 1714 C C . PHE A 1 214 ? -19.804 -15.082 1.578 1.00 90.44 214 PHE A C 1
ATOM 1716 O O . PHE A 1 214 ? -19.859 -15.833 0.610 1.00 90.44 214 PHE A O 1
ATOM 1723 N N . SER A 1 215 ? -19.950 -13.757 1.461 1.00 90.62 215 SER A N 1
ATOM 1724 C CA . SER A 1 215 ? -20.147 -13.048 0.189 1.00 90.62 215 SER A CA 1
ATOM 1725 C C . SER A 1 215 ? -18.834 -12.472 -0.357 1.00 90.62 215 SER A C 1
ATOM 1727 O O . SER A 1 215 ? -18.814 -11.511 -1.135 1.00 90.62 215 SER A O 1
ATOM 1729 N N . TYR A 1 216 ? -17.696 -13.048 0.042 1.00 88.62 216 TYR A N 1
ATOM 1730 C CA . TYR A 1 216 ? -16.397 -12.653 -0.480 1.00 88.62 216 TYR A CA 1
ATOM 1731 C C . TYR A 1 216 ? -16.290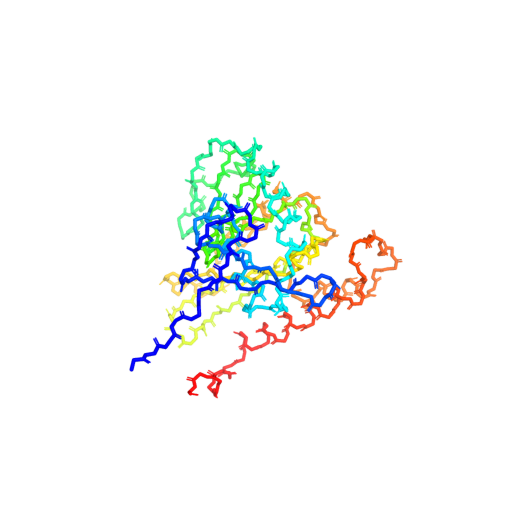 -12.937 -1.980 1.00 88.62 216 TYR A C 1
ATOM 1733 O O . TYR A 1 216 ? -16.177 -14.088 -2.393 1.00 88.62 216 TYR A O 1
ATOM 1741 N N . ASN A 1 217 ? -16.257 -11.874 -2.781 1.00 85.69 217 ASN A N 1
ATOM 1742 C CA . ASN A 1 217 ? -16.102 -11.949 -4.225 1.00 85.69 217 ASN A CA 1
ATOM 1743 C C . ASN A 1 217 ? -15.204 -10.806 -4.717 1.00 85.69 217 ASN A C 1
ATOM 1745 O O . ASN A 1 217 ? -15.690 -9.764 -5.148 1.00 85.69 217 ASN A O 1
ATOM 1749 N N . ILE A 1 218 ? -13.890 -10.979 -4.570 1.00 87.88 218 ILE A N 1
ATOM 1750 C CA . ILE A 1 218 ? -12.880 -10.088 -5.155 1.00 87.88 218 ILE A CA 1
ATOM 1751 C C . ILE A 1 218 ? -12.070 -10.950 -6.125 1.00 87.88 218 ILE A C 1
ATOM 1753 O O . ILE A 1 218 ? -11.271 -11.766 -5.661 1.00 87.88 218 ILE A O 1
ATOM 1757 N N . PRO A 1 219 ? -12.314 -10.854 -7.442 1.00 84.44 219 PRO A N 1
ATOM 1758 C CA . PRO A 1 219 ? -11.732 -11.768 -8.426 1.00 84.44 219 PRO A CA 1
ATOM 1759 C C . PRO A 1 219 ? -10.202 -11.833 -8.387 1.00 84.44 219 PRO A C 1
ATOM 1761 O O . PRO A 1 219 ? -9.613 -12.901 -8.554 1.00 84.44 219 PRO A O 1
ATOM 1764 N N . GLU A 1 220 ? -9.556 -10.696 -8.138 1.00 87.62 220 GLU A N 1
ATOM 1765 C CA . GLU A 1 220 ? -8.106 -10.537 -8.199 1.00 87.62 220 GLU A CA 1
ATOM 1766 C C . GLU A 1 220 ? -7.394 -11.081 -6.948 1.00 87.62 220 GLU A C 1
ATOM 1768 O O . GLU A 1 220 ? -6.222 -11.454 -7.012 1.00 87.62 220 GLU A O 1
ATOM 1773 N N . VAL A 1 221 ? -8.091 -11.180 -5.808 1.00 88.00 221 VAL A N 1
ATOM 1774 C CA . VAL A 1 221 ? -7.505 -11.615 -4.531 1.00 88.00 221 VAL A CA 1
ATOM 1775 C C . VAL A 1 221 ? -8.292 -12.775 -3.960 1.00 88.00 221 VAL A C 1
ATOM 1777 O O . VAL A 1 221 ? -9.442 -12.651 -3.564 1.00 88.00 221 VAL A O 1
ATOM 1780 N N . LYS A 1 222 ? -7.643 -13.931 -3.817 1.00 90.56 222 LYS A N 1
ATOM 1781 C CA . LYS A 1 222 ? -8.260 -15.063 -3.122 1.00 90.56 222 LYS A CA 1
ATOM 1782 C C . LYS A 1 222 ? -8.423 -14.728 -1.641 1.00 90.56 222 LYS A C 1
ATOM 1784 O O . LYS A 1 222 ? -7.454 -14.344 -0.988 1.00 90.56 222 LYS A O 1
ATOM 1789 N N . LYS A 1 223 ? -9.599 -15.027 -1.075 1.00 92.88 223 LYS A N 1
ATOM 1790 C CA . LYS A 1 223 ? -9.906 -14.869 0.360 1.00 92.88 223 LYS A CA 1
ATOM 1791 C C . LYS A 1 223 ? -8.790 -15.390 1.274 1.00 92.88 223 LYS A C 1
ATOM 1793 O O . LYS A 1 223 ? -8.423 -14.739 2.247 1.00 92.88 223 LYS A O 1
ATOM 1798 N N . LYS A 1 224 ? -8.215 -16.552 0.937 1.00 91.69 224 LYS A N 1
ATOM 1799 C CA . LYS A 1 224 ? -7.112 -17.166 1.694 1.00 91.69 224 LYS A CA 1
ATOM 1800 C C . LYS A 1 224 ? -5.846 -16.298 1.746 1.00 91.69 224 LYS A C 1
ATOM 1802 O O . LYS A 1 224 ? -5.200 -16.273 2.784 1.00 91.69 224 LYS A O 1
ATOM 1807 N N . HIS A 1 225 ? -5.510 -15.584 0.668 1.00 90.06 225 HIS A N 1
ATOM 1808 C CA . HIS A 1 225 ? -4.330 -14.716 0.619 1.00 90.06 225 HIS A CA 1
ATOM 1809 C C . HIS A 1 225 ? -4.551 -13.474 1.478 1.00 90.06 225 HIS A C 1
ATOM 1811 O O . HIS A 1 225 ? -3.724 -13.184 2.333 1.00 90.06 225 HIS A O 1
ATOM 1817 N N . LEU A 1 226 ? -5.715 -12.824 1.349 1.00 91.19 226 LEU A N 1
ATOM 1818 C CA . LEU A 1 226 ? -6.069 -11.684 2.198 1.00 91.19 226 LEU A CA 1
ATOM 1819 C C . LEU A 1 226 ? -6.058 -12.062 3.688 1.00 91.19 226 LEU A C 1
ATOM 1821 O O . LEU A 1 226 ? -5.509 -11.334 4.509 1.00 91.19 226 LEU A O 1
ATOM 1825 N N . CYS A 1 227 ? -6.612 -13.226 4.041 1.00 92.38 227 CYS A N 1
ATOM 1826 C CA . CYS A 1 227 ? -6.536 -13.756 5.403 1.00 92.38 227 CYS A CA 1
ATOM 1827 C C . CYS A 1 227 ? -5.096 -13.999 5.876 1.00 92.38 227 CYS A C 1
ATOM 1829 O O . CYS A 1 227 ? -4.833 -13.802 7.060 1.00 92.38 227 CYS A O 1
ATOM 1831 N N . SER A 1 228 ? -4.200 -14.449 4.991 1.00 90.56 228 SER A N 1
ATOM 1832 C CA . SER A 1 228 ? -2.781 -14.645 5.310 1.00 90.56 228 SER A CA 1
ATOM 1833 C C . SER A 1 228 ? -2.117 -13.308 5.610 1.00 90.56 228 SER A C 1
ATOM 1835 O O . SER A 1 228 ? -1.617 -13.124 6.710 1.00 90.56 228 SER A O 1
ATOM 1837 N N . TRP A 1 229 ? -2.229 -12.335 4.701 1.00 89.81 229 TRP A N 1
ATOM 1838 C CA . TRP A 1 229 ? -1.625 -11.014 4.883 1.00 89.81 229 TRP A CA 1
ATOM 1839 C C . TRP A 1 229 ? -2.151 -10.304 6.136 1.00 89.81 229 TRP A C 1
ATOM 1841 O O . TRP A 1 229 ? -1.385 -9.686 6.866 1.00 89.81 229 TRP A O 1
ATOM 1851 N N . LEU A 1 230 ? -3.450 -10.417 6.433 1.00 90.69 230 LEU A N 1
ATOM 1852 C CA . LEU A 1 230 ? -4.037 -9.865 7.659 1.00 90.69 230 LEU A CA 1
ATOM 1853 C C . LEU A 1 230 ? -3.572 -10.590 8.928 1.00 90.69 230 LEU A C 1
ATOM 1855 O O . LEU A 1 230 ? -3.504 -9.972 9.990 1.00 90.69 230 LEU A O 1
ATOM 1859 N N . ALA A 1 231 ? -3.296 -11.894 8.851 1.00 89.06 231 ALA A N 1
ATOM 1860 C CA . ALA A 1 231 ? -2.716 -12.638 9.964 1.00 89.06 231 ALA A CA 1
ATOM 1861 C C . ALA A 1 231 ? -1.258 -12.221 10.197 1.00 89.06 231 ALA A C 1
ATOM 1863 O O . ALA A 1 231 ? -0.897 -11.949 11.339 1.00 89.06 231 ALA A O 1
ATOM 1864 N N . ASP A 1 232 ? -0.475 -12.062 9.130 1.00 86.25 232 ASP A N 1
ATOM 1865 C CA . ASP A 1 232 ? 0.901 -11.570 9.208 1.00 86.25 232 ASP A CA 1
ATOM 1866 C C . ASP A 1 232 ? 0.932 -10.143 9.776 1.00 86.25 232 ASP A C 1
ATOM 1868 O O . ASP A 1 232 ? 1.704 -9.841 10.682 1.00 86.25 232 ASP A O 1
ATOM 1872 N N . ASP A 1 233 ? 0.051 -9.255 9.308 1.00 84.56 233 ASP A N 1
ATOM 1873 C CA . ASP A 1 233 ? -0.071 -7.887 9.823 1.00 84.56 233 ASP A CA 1
ATOM 1874 C C . ASP A 1 233 ? -0.508 -7.858 11.293 1.00 84.56 233 ASP A C 1
ATOM 1876 O O . ASP A 1 233 ? 0.025 -7.070 12.077 1.00 84.56 233 ASP A O 1
ATOM 1880 N N . ARG A 1 234 ? -1.426 -8.748 11.697 1.00 83.69 234 ARG A N 1
ATOM 1881 C CA . ARG A 1 234 ? -1.807 -8.943 13.103 1.00 83.69 234 ARG A CA 1
ATOM 1882 C C . ARG A 1 234 ? -0.610 -9.365 13.944 1.00 83.69 234 ARG A C 1
ATOM 1884 O O . ARG A 1 234 ? -0.447 -8.837 15.041 1.00 83.69 234 ARG A O 1
ATOM 1891 N N . ASP A 1 235 ? 0.199 -10.300 13.468 1.00 79.38 235 ASP A N 1
ATOM 1892 C CA . ASP A 1 235 ? 1.337 -10.813 14.229 1.00 79.38 235 ASP A CA 1
ATOM 1893 C C . ASP A 1 235 ? 2.424 -9.731 14.346 1.00 79.38 235 ASP A C 1
ATOM 1895 O O . ASP A 1 235 ? 2.878 -9.437 15.453 1.00 79.38 235 ASP A O 1
ATOM 1899 N N . HIS A 1 236 ? 2.703 -8.997 13.261 1.00 72.62 236 HIS A N 1
ATOM 1900 C CA . HIS A 1 236 ? 3.514 -7.770 13.261 1.00 72.62 236 HIS A CA 1
ATOM 1901 C C . HIS A 1 236 ? 2.964 -6.668 14.178 1.00 72.62 236 HIS A C 1
ATOM 1903 O O . HIS A 1 236 ? 3.731 -5.991 14.862 1.00 72.62 236 HIS A O 1
ATOM 1909 N N . ALA A 1 237 ? 1.645 -6.500 14.260 1.00 62.00 237 ALA A N 1
ATOM 1910 C CA . ALA A 1 237 ? 1.015 -5.604 15.226 1.00 62.00 237 ALA A CA 1
ATOM 1911 C C . ALA A 1 237 ? 1.111 -6.131 16.673 1.00 62.00 237 ALA A C 1
ATOM 1913 O O . ALA A 1 237 ? 1.209 -5.351 17.621 1.00 62.00 237 ALA A O 1
ATOM 1914 N N . GLY A 1 238 ? 1.126 -7.450 16.862 1.00 53.16 238 GLY A N 1
ATOM 1915 C CA . GLY A 1 238 ? 1.429 -8.100 18.134 1.00 53.16 238 GLY A CA 1
ATOM 1916 C C . GLY A 1 238 ? 2.835 -7.745 18.618 1.00 53.16 238 GLY A C 1
ATOM 1917 O O . GLY A 1 238 ? 2.997 -7.351 19.775 1.00 53.16 238 GLY A O 1
ATOM 1918 N N . TYR A 1 239 ? 3.827 -7.774 17.723 1.00 52.47 239 TYR A N 1
ATOM 1919 C CA . TYR A 1 239 ? 5.193 -7.304 17.995 1.00 52.47 239 TYR A CA 1
ATOM 1920 C C . TYR A 1 239 ? 5.271 -5.787 18.243 1.00 52.47 239 TYR A C 1
ATOM 1922 O O . TYR A 1 239 ? 6.093 -5.336 19.029 1.00 52.47 239 TYR A O 1
ATOM 1930 N N . PHE A 1 240 ? 4.378 -4.996 17.646 1.00 51.03 240 PHE A N 1
ATOM 1931 C CA . PHE A 1 240 ? 4.251 -3.555 17.908 1.00 51.03 240 PHE A CA 1
ATOM 1932 C C . PHE A 1 240 ? 3.679 -3.234 19.307 1.00 51.03 240 PHE A C 1
ATOM 1934 O O . PHE A 1 240 ? 3.934 -2.160 19.851 1.00 51.03 240 PHE A O 1
ATOM 1941 N N . LYS A 1 241 ? 2.934 -4.172 19.912 1.00 49.62 241 LYS A N 1
ATO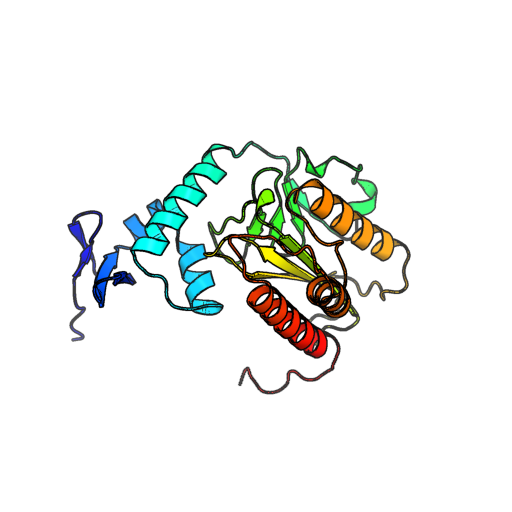M 1942 C CA . LYS A 1 241 ? 2.365 -4.061 21.271 1.00 49.62 241 L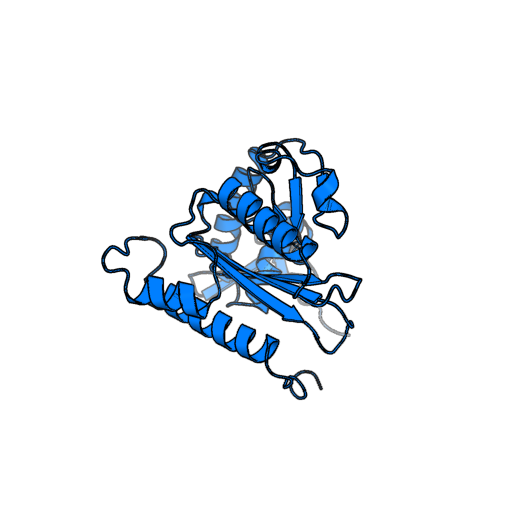YS A CA 1
ATOM 1943 C C . LYS A 1 241 ? 3.186 -4.760 22.354 1.00 49.62 241 LYS A C 1
ATOM 1945 O O . LYS A 1 241 ? 3.076 -4.413 23.527 1.00 49.62 241 LYS A O 1
ATOM 1950 N N . THR A 1 242 ? 3.979 -5.770 22.001 1.00 41.06 242 THR A N 1
ATOM 1951 C CA . THR A 1 242 ? 4.820 -6.506 22.953 1.00 41.06 242 THR A CA 1
ATOM 1952 C C . THR A 1 242 ? 6.270 -6.059 22.829 1.00 41.06 242 THR A C 1
ATOM 1954 O O . THR A 1 242 ? 6.827 -6.039 21.744 1.00 41.06 242 THR A O 1
ATOM 1957 N N . LYS A 1 243 ? 6.901 -5.732 23.963 1.00 44.12 243 LYS A N 1
ATOM 1958 C CA . LYS A 1 243 ? 8.275 -5.208 24.143 1.00 44.12 243 LYS A CA 1
ATOM 1959 C C . LYS A 1 243 ? 9.437 -6.029 23.519 1.00 44.12 243 LYS A C 1
ATOM 1961 O O . LYS A 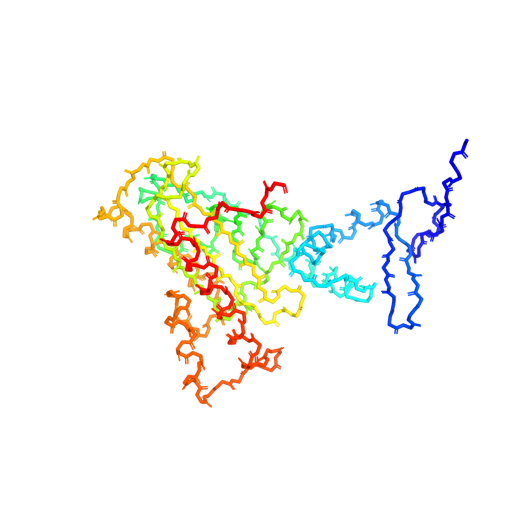1 243 ? 10.581 -5.860 23.929 1.00 44.12 243 LYS A O 1
ATOM 1966 N N . LYS A 1 244 ? 9.207 -6.949 22.577 1.00 37.91 244 LYS A N 1
ATOM 1967 C CA . LYS A 1 244 ? 10.199 -7.899 22.053 1.00 37.91 244 LYS A CA 1
ATOM 1968 C C . LYS A 1 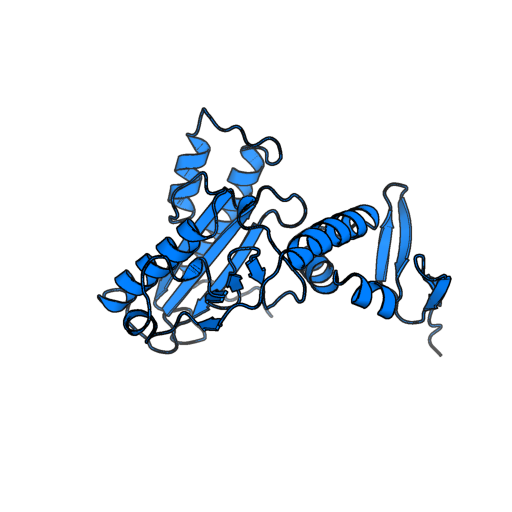244 ? 10.501 -7.676 20.569 1.00 37.91 244 LYS A C 1
ATOM 1970 O O . LYS A 1 244 ? 10.106 -8.479 19.735 1.00 37.91 244 LYS A O 1
ATOM 1975 N N . ILE A 1 245 ? 11.320 -6.670 20.268 1.00 40.91 245 ILE A N 1
ATOM 1976 C CA . ILE A 1 245 ? 12.272 -6.750 19.148 1.00 40.91 245 ILE A CA 1
ATOM 1977 C C . ILE A 1 245 ? 13.646 -6.312 19.668 1.00 40.91 245 ILE A C 1
ATOM 1979 O O . ILE A 1 245 ? 14.134 -5.216 19.431 1.00 40.91 245 ILE A O 1
ATOM 1983 N N . LEU A 1 246 ? 14.267 -7.215 20.421 1.00 35.47 246 LEU A N 1
ATOM 1984 C CA . LEU A 1 246 ? 15.717 -7.325 20.528 1.00 35.47 246 LEU A CA 1
ATOM 1985 C C . LEU A 1 246 ? 16.041 -8.709 19.972 1.00 35.47 246 LEU A C 1
ATOM 1987 O O . LEU A 1 246 ? 15.899 -9.674 20.721 1.00 35.47 246 LEU A O 1
ATOM 1991 N N . LYS A 1 247 ? 16.382 -8.815 18.674 1.00 31.73 247 LYS A N 1
ATOM 1992 C CA . LYS A 1 247 ? 17.348 -9.816 18.155 1.00 31.73 247 LYS A CA 1
ATOM 1993 C C . LYS A 1 247 ? 17.560 -9.892 16.636 1.00 31.73 247 LYS A C 1
ATOM 1995 O O . LYS A 1 247 ? 18.497 -10.578 16.261 1.00 31.73 247 LYS A O 1
ATOM 2000 N N . GLN A 1 248 ? 16.786 -9.232 15.771 1.00 30.80 248 GLN A N 1
ATOM 2001 C CA . GLN A 1 248 ? 16.953 -9.422 14.311 1.00 30.80 248 GLN A CA 1
ATOM 2002 C C . GLN A 1 248 ? 17.731 -8.327 13.561 1.00 30.80 248 GLN A C 1
ATOM 2004 O O . GLN A 1 248 ? 17.914 -8.447 12.358 1.00 30.80 248 GLN A O 1
ATOM 2009 N N . TYR A 1 249 ? 18.257 -7.318 14.259 1.00 28.70 249 TYR A N 1
ATOM 2010 C CA . TYR A 1 249 ? 19.166 -6.317 13.680 1.00 28.70 249 TYR A CA 1
ATOM 2011 C C . TYR A 1 249 ? 20.478 -6.234 14.475 1.00 28.70 249 TYR A C 1
ATOM 2013 O O . TYR A 1 249 ? 20.827 -5.187 15.018 1.00 28.70 249 TYR A O 1
ATOM 2021 N N . LYS A 1 250 ? 21.167 -7.370 14.603 1.00 28.61 250 LYS A N 1
ATOM 2022 C CA . LYS A 1 250 ? 22.604 -7.416 14.893 1.00 28.61 250 LYS A CA 1
ATOM 2023 C C . LYS A 1 250 ? 23.302 -8.102 13.736 1.00 28.61 250 LYS A C 1
ATOM 2025 O O . LYS A 1 250 ? 22.752 -9.134 13.295 1.00 28.61 250 LYS A O 1
#

pLDDT: mean 80.07, std 14.69, range [28.61, 95.75]

Sequence (250 aa):
MGFILKDTCGRCGAEARKTEMFSTKNKDYKVLCQECLAEMGVNGFVKYRNNILEKVTYEDLLKYENMRADIISLSRDYSMMVLDENFDKDYTPGMYKTTQITIGDVCITPDYIAPLDYPNLVIKPSDVIAVTMETSNDFNFINADVIKLSFFTKNPFIPYYSTFYAFKTKISFSNKKQKAIKANVIDVINGCCSGLKYEINTPSKVLKKVRWDFSYNIPEVKKKHLCSWLADDRDHAGYFKTKKILKQYK

Secondary structure (DSSP, 8-state):
------EE-TTT--EESSEEEEE-TTS-EEEEEHHHHHHTT-HHHHHHHHHHSPPPBHHHHHHHHHHHHHHHHT---PEEEE--TTGGGT--TTGGGSEEEEETTEEE-SS-EEETTSTT--B-GGGEEEEEEEEEEEETTTTEEEEEEEEEES-TTSSEEEEEEEESS---TTSHHHHHHHHHHHHHHHHH-TT--S-SB-HHHHHHHHHH-TT---TTS-HHHHHHHHHHHHHHHHHHHSS---SS--